Protein AF-A0A813IMC2-F1 (afdb_monomer)

pLDDT: mean 73.81, std 16.52, range [40.31, 98.25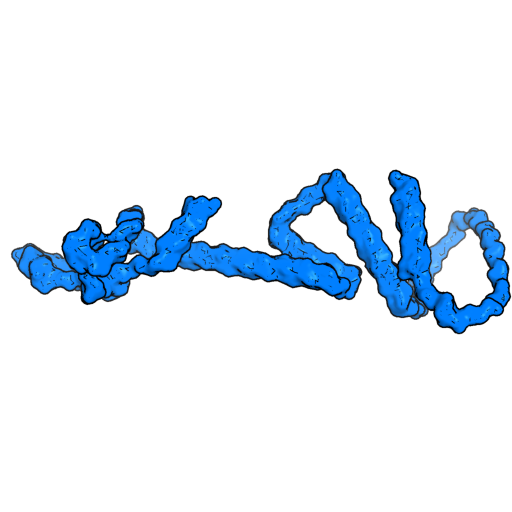]

Structure (mmCIF, N/CA/C/O backbone):
data_AF-A0A813IMC2-F1
#
_entry.id   AF-A0A813IMC2-F1
#
loop_
_atom_site.group_PDB
_atom_site.id
_atom_site.type_symbol
_atom_site.label_atom_id
_atom_site.label_alt_id
_atom_site.label_comp_id
_atom_site.label_asym_id
_atom_site.label_entity_id
_atom_site.label_seq_id
_atom_site.pdbx_PDB_ins_code
_atom_site.Cartn_x
_atom_site.Cartn_y
_atom_site.Cartn_z
_atom_site.occupancy
_atom_site.B_iso_or_equiv
_atom_site.auth_seq_id
_atom_site.auth_comp_id
_atom_site.auth_asym_id
_atom_site.auth_atom_id
_atom_site.pdbx_PDB_model_num
ATOM 1 N N . MET A 1 1 ? 25.312 22.854 -37.495 1.00 43.59 1 MET A N 1
ATOM 2 C CA . MET A 1 1 ? 24.398 21.985 -38.279 1.00 43.59 1 MET A CA 1
ATOM 3 C C . MET A 1 1 ? 25.118 21.265 -39.421 1.00 43.59 1 MET A C 1
ATOM 5 O O . MET A 1 1 ? 24.978 20.055 -39.513 1.00 43.59 1 MET A O 1
ATOM 9 N N . ALA A 1 2 ? 25.934 21.952 -40.231 1.00 52.22 2 ALA A N 1
ATOM 10 C CA . ALA A 1 2 ? 26.658 21.332 -41.351 1.00 52.22 2 ALA A CA 1
ATOM 11 C C . ALA A 1 2 ? 27.656 20.218 -40.945 1.00 52.22 2 ALA A C 1
ATOM 13 O O . ALA A 1 2 ? 27.734 19.197 -41.622 1.00 52.22 2 ALA A O 1
ATOM 14 N N . GLU A 1 3 ? 28.365 20.348 -39.817 1.00 60.44 3 GLU A N 1
ATOM 15 C CA . GLU A 1 3 ? 29.273 19.287 -39.332 1.00 60.44 3 GLU A CA 1
ATOM 16 C C . GLU A 1 3 ? 28.552 18.053 -38.770 1.00 60.44 3 GLU A C 1
ATOM 18 O O . GLU A 1 3 ? 29.022 16.926 -38.934 1.00 60.44 3 GLU A O 1
ATOM 23 N N . ALA A 1 4 ? 27.381 18.242 -38.156 1.00 54.69 4 ALA A N 1
ATOM 24 C CA . ALA A 1 4 ? 26.555 17.136 -37.673 1.00 54.69 4 ALA A CA 1
ATOM 25 C C . ALA A 1 4 ? 25.982 16.315 -38.842 1.00 54.69 4 ALA A C 1
ATOM 27 O O . ALA A 1 4 ? 25.900 15.095 -38.762 1.00 54.69 4 ALA A O 1
ATOM 28 N N . LEU A 1 5 ? 25.648 16.969 -39.960 1.00 60.22 5 LEU A N 1
ATOM 29 C CA . LEU A 1 5 ? 25.205 16.282 -41.175 1.00 60.22 5 LEU A CA 1
ATOM 30 C C . LEU A 1 5 ? 26.353 15.503 -41.841 1.00 60.22 5 LEU A C 1
ATOM 32 O O . LEU A 1 5 ? 26.157 14.347 -42.203 1.00 60.22 5 LEU A O 1
ATOM 36 N N . LYS A 1 6 ? 27.570 16.070 -41.905 1.00 71.50 6 LYS A N 1
ATOM 37 C CA . LYS A 1 6 ? 28.760 15.366 -42.432 1.00 71.50 6 LYS A CA 1
ATOM 38 C C . LYS A 1 6 ? 29.141 14.124 -41.620 1.00 71.50 6 LYS A C 1
ATOM 40 O O . LYS A 1 6 ? 29.537 13.112 -42.192 1.00 71.50 6 LYS A O 1
ATOM 45 N N . THR A 1 7 ? 29.026 14.186 -40.295 1.00 69.88 7 THR A N 1
ATOM 46 C CA . THR A 1 7 ? 29.309 13.031 -39.426 1.00 69.88 7 THR A CA 1
ATOM 47 C C . THR A 1 7 ? 28.227 11.955 -39.521 1.00 69.88 7 THR A C 1
ATOM 49 O O . THR A 1 7 ? 28.548 10.770 -39.425 1.00 69.88 7 THR A O 1
ATOM 52 N N . MET A 1 8 ? 26.970 12.331 -39.783 1.00 57.47 8 MET A N 1
ATOM 53 C CA . MET A 1 8 ? 25.899 11.364 -40.033 1.00 57.47 8 MET A CA 1
ATOM 54 C C . MET A 1 8 ? 26.069 10.628 -41.362 1.00 57.47 8 MET A C 1
ATOM 56 O O . MET A 1 8 ? 25.999 9.404 -41.345 1.00 57.47 8 MET A O 1
ATOM 60 N N . ASP A 1 9 ? 26.379 11.320 -42.463 1.00 67.88 9 ASP A N 1
ATOM 61 C CA . ASP A 1 9 ? 26.637 10.692 -43.775 1.00 67.88 9 ASP A CA 1
ATOM 62 C C . ASP A 1 9 ? 27.791 9.678 -43.713 1.00 67.88 9 ASP A C 1
ATOM 64 O O . ASP A 1 9 ? 27.722 8.563 -44.241 1.00 67.88 9 ASP A O 1
ATOM 68 N N . TRP A 1 10 ? 28.851 10.029 -42.982 1.00 72.12 10 TRP A N 1
ATOM 69 C CA . TRP A 1 10 ? 29.979 9.131 -42.746 1.00 72.12 10 TRP A CA 1
ATOM 70 C C . TRP A 1 10 ? 29.575 7.869 -41.960 1.00 72.12 10 TRP A C 1
ATOM 72 O O . TRP A 1 10 ? 30.011 6.761 -42.291 1.00 72.12 10 TRP A O 1
ATOM 82 N N . LEU A 1 11 ? 28.700 8.009 -40.957 1.00 60.47 11 LEU A N 1
ATOM 83 C CA . LEU A 1 11 ? 28.163 6.885 -40.186 1.00 60.47 11 LEU A CA 1
ATOM 84 C C . LEU A 1 11 ? 27.203 6.013 -41.007 1.00 60.47 11 LEU A C 1
ATOM 86 O O . LEU A 1 11 ? 27.262 4.792 -40.865 1.00 60.47 11 LEU A O 1
ATOM 90 N N . GLU A 1 12 ? 26.375 6.587 -41.891 1.00 62.56 12 GLU A N 1
ATOM 91 C CA . GLU A 1 12 ? 25.505 5.803 -42.788 1.00 62.56 12 GLU A CA 1
ATOM 92 C C . GLU A 1 12 ? 26.341 4.902 -43.702 1.00 62.56 12 GLU A C 1
ATOM 94 O O . GLU A 1 12 ? 26.046 3.716 -43.873 1.00 62.56 12 GLU A O 1
ATOM 99 N N . THR A 1 13 ? 27.446 5.452 -44.211 1.00 66.38 13 THR A N 1
ATOM 100 C CA . THR A 1 13 ? 28.356 4.751 -45.121 1.00 66.38 13 THR A CA 1
ATOM 101 C C . THR A 1 13 ? 29.093 3.612 -44.409 1.00 66.38 13 THR A C 1
ATOM 103 O O . THR A 1 13 ? 29.294 2.543 -44.982 1.00 66.38 13 THR A O 1
ATOM 106 N N . LYS A 1 14 ? 29.468 3.797 -43.136 1.00 64.88 14 LYS A N 1
ATOM 107 C CA . LYS A 1 14 ? 30.208 2.798 -42.342 1.00 64.88 14 LYS A CA 1
ATOM 108 C C . LYS A 1 14 ? 29.326 1.726 -41.695 1.00 64.88 14 LYS A C 1
ATOM 110 O O . LYS A 1 14 ? 29.789 0.599 -41.549 1.00 64.88 14 LYS A O 1
ATOM 115 N N . LEU A 1 15 ? 28.096 2.050 -41.290 1.00 58.88 15 LEU A N 1
ATOM 116 C CA . LEU A 1 15 ? 27.204 1.121 -40.576 1.00 58.88 15 LEU A CA 1
ATOM 117 C C . LEU A 1 15 ? 26.361 0.245 -41.510 1.00 58.88 15 LEU A C 1
ATOM 119 O O . LEU A 1 15 ? 25.991 -0.859 -41.107 1.00 58.88 15 LEU A O 1
ATOM 123 N N . CYS A 1 16 ? 26.071 0.709 -42.733 1.00 57.50 16 CYS A N 1
ATOM 124 C CA . CYS A 1 16 ? 25.312 -0.058 -43.725 1.00 57.50 16 CYS A CA 1
ATOM 125 C C . CYS A 1 16 ? 26.141 -0.671 -44.845 1.00 57.50 16 CYS A C 1
ATOM 127 O O . CYS A 1 16 ? 25.573 -1.416 -45.642 1.00 57.50 16 CYS A O 1
ATOM 129 N N . GLN A 1 17 ? 27.455 -0.442 -44.903 1.00 58.25 17 GLN A N 1
ATOM 130 C CA . GLN A 1 17 ? 28.289 -1.300 -45.731 1.00 58.25 17 GLN A CA 1
ATOM 131 C C . GLN A 1 17 ? 28.436 -2.652 -45.023 1.00 58.25 17 GLN A C 1
ATOM 133 O O . GLN A 1 17 ? 29.113 -2.722 -43.990 1.00 58.25 17 GLN A O 1
ATOM 138 N N . PRO A 1 18 ? 27.824 -3.742 -45.541 1.00 51.59 18 PRO A N 1
ATOM 139 C CA . PRO A 1 18 ? 28.222 -5.070 -45.113 1.00 51.59 18 PRO A CA 1
ATOM 140 C C . PRO A 1 18 ? 29.727 -5.143 -45.326 1.00 51.59 18 PRO A C 1
ATOM 142 O O . PRO A 1 18 ? 30.249 -4.549 -46.267 1.00 51.59 18 PRO A O 1
ATOM 145 N N . ASN A 1 19 ? 30.421 -5.808 -44.414 1.00 54.97 19 ASN A N 1
ATOM 146 C CA . ASN A 1 19 ? 31.869 -5.942 -44.395 1.00 54.97 19 ASN A CA 1
ATOM 147 C C . ASN A 1 19 ? 32.335 -6.722 -45.649 1.00 54.97 19 ASN A C 1
ATOM 149 O O . ASN A 1 19 ? 32.713 -7.887 -45.578 1.00 54.97 19 ASN A O 1
ATOM 153 N N . ALA A 1 20 ? 32.243 -6.100 -46.826 1.00 51.88 20 ALA A N 1
ATOM 154 C CA . ALA A 1 20 ? 32.439 -6.693 -48.142 1.00 51.88 20 ALA A CA 1
ATOM 155 C C . ALA A 1 20 ? 33.925 -6.947 -48.430 1.00 51.88 20 ALA A C 1
ATOM 157 O O . ALA A 1 20 ? 34.268 -7.567 -49.430 1.00 51.88 20 ALA A O 1
ATOM 158 N N . ASN A 1 21 ? 34.807 -6.529 -47.515 1.00 50.97 21 ASN A N 1
ATOM 159 C CA . ASN A 1 21 ? 36.252 -6.676 -47.629 1.00 50.97 21 ASN A CA 1
ATOM 160 C C . ASN A 1 21 ? 36.843 -7.865 -46.856 1.00 50.97 21 ASN A C 1
ATOM 162 O O . ASN A 1 21 ? 38.063 -7.974 -46.765 1.00 50.97 21 ASN A O 1
ATOM 166 N N . ARG A 1 22 ? 36.036 -8.828 -46.386 1.00 51.91 22 ARG A N 1
ATOM 167 C CA . ARG A 1 22 ? 36.553 -10.192 -46.161 1.00 51.91 22 ARG A CA 1
ATOM 168 C C . ARG A 1 22 ? 36.403 -11.026 -47.437 1.00 51.91 22 ARG A C 1
ATOM 170 O O . ARG A 1 22 ? 35.537 -11.884 -47.537 1.00 51.91 22 ARG A O 1
ATOM 177 N N . GLY A 1 23 ? 37.292 -10.774 -48.399 1.00 51.94 23 GLY A N 1
ATOM 178 C CA . GLY A 1 23 ? 37.769 -11.828 -49.298 1.00 51.94 23 GLY A CA 1
ATOM 179 C C . GLY A 1 23 ? 37.113 -11.987 -50.670 1.00 51.94 23 GLY A C 1
ATOM 180 O O . GLY A 1 23 ? 36.920 -13.127 -51.089 1.00 51.94 23 GLY A O 1
ATOM 181 N N . ARG A 1 24 ? 36.844 -10.915 -51.432 1.00 49.91 24 ARG A N 1
ATOM 182 C CA . ARG A 1 24 ? 36.667 -11.064 -52.892 1.00 49.91 24 ARG A CA 1
ATOM 183 C C . ARG A 1 24 ? 37.479 -10.067 -53.716 1.00 49.91 24 ARG A C 1
ATOM 185 O O . ARG A 1 24 ? 37.371 -8.858 -53.573 1.00 49.91 24 ARG A O 1
ATOM 192 N N . SER A 1 25 ? 38.295 -10.681 -54.570 1.00 49.38 25 SER A N 1
ATOM 193 C CA . SER A 1 25 ? 39.175 -10.148 -55.610 1.00 49.38 25 SER A CA 1
ATOM 194 C C . SER A 1 25 ? 38.478 -9.135 -56.538 1.00 49.38 25 SER A C 1
ATOM 196 O O . SER A 1 25 ? 37.277 -9.278 -56.788 1.00 49.38 25 SER A O 1
ATOM 198 N N . PRO A 1 26 ? 39.197 -8.136 -57.085 1.00 53.56 26 PRO A N 1
ATOM 199 C CA . PRO A 1 26 ? 38.594 -7.073 -57.874 1.00 53.56 26 PRO A CA 1
ATOM 200 C C . PRO A 1 26 ? 38.203 -7.586 -59.264 1.00 53.56 26 PRO A C 1
ATOM 202 O O . PRO A 1 26 ? 39.049 -8.037 -60.037 1.00 53.56 26 PRO A O 1
ATOM 205 N N . ARG A 1 27 ? 36.917 -7.467 -59.619 1.00 47.09 27 ARG A N 1
ATOM 206 C CA . ARG A 1 27 ? 36.467 -7.542 -61.015 1.00 47.09 27 ARG A CA 1
ATOM 207 C C . ARG A 1 27 ? 35.901 -6.192 -61.452 1.00 47.09 27 ARG A C 1
ATOM 209 O O . ARG A 1 27 ? 35.044 -5.610 -60.799 1.00 47.09 27 ARG A O 1
ATOM 216 N N . ARG A 1 28 ? 36.491 -5.726 -62.549 1.00 49.91 28 ARG A N 1
ATOM 217 C CA . ARG A 1 28 ? 36.355 -4.459 -63.271 1.00 49.91 28 ARG A CA 1
ATOM 218 C C . ARG A 1 28 ? 34.920 -4.002 -63.591 1.00 49.91 28 ARG A C 1
ATOM 220 O O . ARG A 1 28 ? 34.106 -4.806 -64.025 1.00 49.91 28 ARG A O 1
ATOM 227 N N . THR A 1 29 ? 34.759 -2.676 -63.464 1.00 50.94 29 THR A N 1
ATOM 228 C CA . THR A 1 29 ? 34.037 -1.688 -64.305 1.00 50.94 29 THR A CA 1
ATOM 229 C C . THR A 1 29 ? 32.629 -1.995 -64.802 1.00 50.94 29 THR A C 1
ATOM 231 O O . THR A 1 29 ? 32.457 -2.937 -65.556 1.00 50.94 29 THR A O 1
ATOM 234 N N . PHE A 1 30 ? 31.710 -1.048 -64.590 1.00 40.31 30 PHE A N 1
ATOM 235 C CA . PHE A 1 30 ? 31.008 -0.360 -65.684 1.00 40.31 30 PHE A CA 1
ATOM 236 C C . PHE A 1 30 ? 30.546 1.020 -65.193 1.00 40.31 30 PHE A C 1
ATOM 238 O O . PHE A 1 30 ? 29.895 1.128 -64.156 1.00 40.31 30 PHE A O 1
ATOM 245 N N . GLY A 1 31 ? 30.955 2.072 -65.906 1.00 48.25 31 GLY A N 1
ATOM 246 C CA . GLY A 1 31 ? 30.426 3.418 -65.720 1.00 48.25 31 GLY A CA 1
ATOM 247 C C . GLY A 1 31 ? 29.035 3.507 -66.337 1.00 48.25 31 GLY A C 1
ATOM 248 O O . GLY A 1 31 ? 28.817 2.996 -67.433 1.00 48.25 31 GLY A O 1
ATOM 249 N N . VAL A 1 32 ? 28.109 4.141 -65.623 1.00 43.66 32 VAL A N 1
ATOM 250 C CA . VAL A 1 32 ? 26.820 4.566 -66.167 1.00 43.66 32 VAL A CA 1
ATOM 251 C C . VAL A 1 32 ? 26.718 6.061 -65.915 1.00 43.66 32 VAL A C 1
ATOM 253 O O . VAL A 1 32 ? 26.574 6.515 -64.781 1.00 43.66 32 VAL A O 1
ATOM 256 N N . GLU A 1 33 ? 26.882 6.807 -66.997 1.00 44.66 33 GLU A N 1
ATOM 257 C CA . GLU A 1 33 ? 26.611 8.231 -67.099 1.00 44.66 33 GLU A CA 1
ATOM 258 C C . GLU A 1 33 ? 25.088 8.415 -67.121 1.00 44.66 33 GLU A C 1
ATOM 260 O O . GLU A 1 33 ? 24.402 7.875 -67.988 1.00 44.66 33 GLU A O 1
ATOM 265 N N . VAL A 1 34 ? 24.544 9.110 -66.121 1.00 46.53 34 VAL A N 1
ATOM 266 C CA . VAL A 1 34 ? 23.109 9.408 -66.037 1.00 46.53 34 VAL A CA 1
ATOM 267 C C . VAL A 1 34 ? 22.877 10.775 -66.672 1.00 46.53 34 VAL A C 1
ATOM 269 O O . VAL A 1 34 ? 23.057 11.808 -66.029 1.00 46.53 34 VAL A O 1
ATOM 272 N N . GLN A 1 35 ? 22.482 10.768 -67.945 1.00 44.34 35 GLN A N 1
ATOM 273 C CA . GLN A 1 35 ? 21.811 11.898 -68.585 1.00 44.34 35 GLN A CA 1
ATOM 274 C C . GLN A 1 35 ? 20.418 12.058 -67.963 1.00 44.34 35 GLN A C 1
ATOM 276 O O . GLN A 1 35 ? 19.613 11.127 -67.964 1.00 44.34 35 GLN A O 1
ATOM 281 N N . GLY A 1 36 ? 20.154 13.232 -67.388 1.00 48.56 36 GLY A N 1
ATOM 282 C CA . GLY A 1 36 ? 18.831 13.593 -66.886 1.00 48.56 36 GLY A CA 1
ATOM 283 C C . GLY A 1 36 ? 17.861 13.881 -68.037 1.00 48.56 36 GLY A C 1
ATOM 284 O O . GLY A 1 36 ? 18.285 14.470 -69.031 1.00 48.56 36 GLY A O 1
ATOM 285 N N . PRO A 1 37 ? 16.573 13.515 -67.923 1.00 52.16 37 PRO A N 1
ATOM 286 C CA . PRO A 1 37 ? 15.565 13.992 -68.847 1.00 52.16 37 PRO A CA 1
ATOM 287 C C . PRO A 1 37 ? 14.936 15.286 -68.324 1.00 52.16 37 PRO A C 1
ATOM 289 O O . PRO A 1 37 ? 14.436 15.374 -67.200 1.00 52.16 37 PRO A O 1
ATOM 292 N N . GLU A 1 38 ? 14.991 16.286 -69.191 1.00 50.75 38 GLU A N 1
ATOM 293 C CA . GLU A 1 38 ? 14.145 17.471 -69.206 1.00 50.75 38 GLU A CA 1
ATOM 294 C C . GLU A 1 38 ? 12.673 17.031 -69.313 1.00 50.75 38 GLU A C 1
ATOM 296 O O . GLU A 1 38 ? 12.342 16.108 -70.059 1.00 50.75 38 GLU A O 1
ATOM 301 N N . GLY A 1 39 ? 11.810 17.617 -68.482 1.00 44.28 39 GLY A N 1
ATOM 302 C CA . GLY A 1 39 ? 10.437 17.161 -68.283 1.00 44.28 39 GLY A CA 1
ATOM 303 C C . GLY A 1 39 ? 9.472 17.557 -69.399 1.00 44.28 39 GLY A C 1
ATOM 304 O O . GLY A 1 39 ? 9.543 18.664 -69.924 1.00 44.28 39 GLY A O 1
ATOM 305 N N . ASP A 1 40 ? 8.502 16.679 -69.659 1.00 50.72 40 ASP A N 1
ATOM 306 C CA . ASP A 1 40 ? 7.280 16.989 -70.403 1.00 50.72 40 ASP A CA 1
ATOM 307 C C . ASP A 1 40 ? 6.060 16.818 -69.467 1.00 50.72 40 ASP A C 1
ATOM 309 O O . ASP A 1 40 ? 5.877 15.744 -68.876 1.00 50.72 40 ASP A O 1
ATOM 313 N N . PRO A 1 41 ? 5.250 17.868 -69.230 1.00 64.12 41 PRO A N 1
ATOM 314 C CA . PRO A 1 41 ? 4.138 17.828 -68.299 1.00 64.12 41 PRO A CA 1
ATOM 315 C C . PRO A 1 41 ? 2.852 17.464 -69.038 1.00 64.12 41 PRO A C 1
ATOM 317 O O . PRO A 1 41 ? 2.127 18.357 -69.467 1.00 64.12 41 PRO A O 1
ATOM 320 N N . ARG A 1 42 ? 2.557 16.168 -69.148 1.00 59.97 42 ARG A N 1
ATOM 321 C CA . ARG A 1 42 ? 1.212 15.574 -69.303 1.00 59.97 42 ARG A CA 1
ATOM 322 C C . ARG A 1 42 ? 1.401 14.104 -69.644 1.00 59.97 42 ARG A C 1
ATOM 324 O O . ARG A 1 42 ? 1.455 13.762 -70.813 1.00 59.97 42 ARG A O 1
ATOM 331 N N . ASP A 1 43 ? 1.425 13.234 -68.640 1.00 44.44 43 ASP A N 1
ATOM 332 C CA . ASP A 1 43 ? 0.846 11.918 -68.878 1.00 44.44 43 ASP A CA 1
ATOM 333 C C . ASP A 1 43 ? 0.379 11.209 -67.605 1.00 44.44 43 ASP A C 1
ATOM 335 O O . ASP A 1 43 ? 1.104 11.043 -66.625 1.00 44.44 43 ASP A O 1
ATOM 339 N N . SER A 1 44 ? -0.918 10.913 -67.642 1.00 56.50 44 SER A N 1
ATOM 340 C CA . SER A 1 44 ? -1.593 9.714 -67.154 1.00 56.50 44 SER A CA 1
ATOM 341 C C . SER A 1 44 ? -0.852 8.825 -66.135 1.00 56.50 44 SER A C 1
ATOM 343 O O . SER A 1 44 ? 0.176 8.208 -66.398 1.00 56.50 44 SER A O 1
ATOM 345 N N . SER A 1 45 ? -1.459 8.705 -64.948 1.00 56.38 45 SER A N 1
ATOM 346 C CA . SER A 1 45 ? -1.026 7.830 -63.856 1.00 56.38 45 SER A CA 1
ATOM 347 C C . SER A 1 45 ? -0.780 6.387 -64.323 1.00 56.38 45 SER A C 1
ATOM 349 O O . SER A 1 45 ? -1.737 5.705 -64.700 1.00 56.38 45 SER A O 1
ATOM 351 N N . PRO A 1 46 ? 0.454 5.865 -64.213 1.00 48.97 46 PRO A N 1
ATOM 352 C CA . PRO A 1 46 ? 0.689 4.444 -64.352 1.00 48.97 46 PRO A CA 1
ATOM 353 C C . PRO A 1 46 ? 0.226 3.744 -63.074 1.00 48.97 46 PRO A C 1
ATOM 355 O O . PRO A 1 46 ? 0.572 4.145 -61.958 1.00 48.97 46 PRO A O 1
ATOM 358 N N . GLY A 1 47 ? -0.565 2.685 -63.243 1.00 48.44 47 GLY A N 1
ATOM 359 C CA . GLY A 1 47 ? -0.928 1.774 -62.167 1.00 48.44 47 GLY A CA 1
ATOM 360 C C . GLY A 1 47 ? 0.323 1.296 -61.436 1.00 48.44 47 GLY A C 1
ATOM 361 O O . GLY A 1 47 ? 1.226 0.712 -62.034 1.00 48.44 47 GLY A O 1
ATOM 362 N N . TYR A 1 48 ? 0.375 1.562 -60.133 1.00 49.81 48 TYR A N 1
ATOM 363 C CA . TYR A 1 48 ? 1.437 1.095 -59.254 1.00 49.81 48 TYR A CA 1
ATOM 364 C C . TYR A 1 48 ? 1.259 -0.412 -59.039 1.00 49.81 48 TYR A C 1
ATOM 366 O O . TYR A 1 48 ? 0.655 -0.852 -58.062 1.00 49.81 48 TYR A O 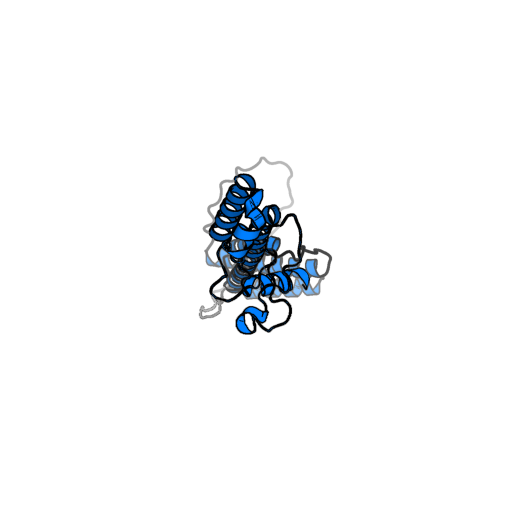1
ATOM 374 N N . SER A 1 49 ? 1.743 -1.226 -59.977 1.00 50.38 49 SER A N 1
ATOM 375 C CA . SER A 1 49 ? 1.995 -2.633 -59.688 1.00 50.38 49 SER A CA 1
ATOM 376 C C . SER A 1 49 ? 3.102 -2.674 -58.634 1.00 50.38 49 SER A C 1
ATOM 378 O O . SER A 1 49 ? 4.184 -2.142 -58.897 1.00 50.38 49 SER A O 1
ATOM 380 N N . PRO A 1 50 ? 2.867 -3.253 -57.441 1.00 53.09 50 PRO A N 1
ATOM 381 C CA . PRO A 1 50 ? 3.907 -3.386 -56.438 1.00 53.09 50 PRO A CA 1
ATOM 382 C C . PRO A 1 50 ? 4.973 -4.305 -57.027 1.00 53.09 50 PRO A C 1
ATOM 384 O O . PRO A 1 50 ? 4.821 -5.525 -57.054 1.00 53.09 50 PRO A O 1
ATOM 387 N N . VAL A 1 51 ? 6.042 -3.710 -57.557 1.00 52.91 51 VAL A N 1
ATOM 388 C CA . VAL A 1 51 ? 7.249 -4.439 -57.920 1.00 52.91 51 VAL A CA 1
ATOM 389 C C . VAL A 1 51 ? 7.694 -5.103 -56.628 1.00 52.91 51 VAL A C 1
ATOM 391 O O . VAL A 1 51 ? 8.083 -4.424 -55.677 1.00 52.91 51 VAL A O 1
ATOM 394 N N . GLY A 1 52 ? 7.546 -6.427 -56.569 1.00 45.88 52 GLY A N 1
ATOM 395 C CA . GLY A 1 52 ? 8.016 -7.262 -55.476 1.00 45.88 52 GLY A CA 1
ATOM 396 C C . GLY A 1 52 ? 9.535 -7.221 -55.440 1.00 45.88 52 GLY A C 1
ATOM 397 O O . GLY A 1 52 ? 10.198 -8.165 -55.852 1.00 45.88 52 GLY A O 1
ATOM 398 N N . VAL A 1 53 ? 10.094 -6.100 -54.988 1.00 58.88 53 VAL A N 1
ATOM 399 C CA . VAL A 1 53 ? 11.505 -5.986 -54.657 1.00 58.88 53 VAL A CA 1
ATOM 400 C C . VAL A 1 53 ? 11.681 -6.868 -53.432 1.00 58.88 53 VAL A C 1
ATOM 402 O O . VAL A 1 53 ? 11.342 -6.472 -52.317 1.00 58.88 53 VAL A O 1
ATOM 405 N N . SER A 1 54 ? 12.144 -8.099 -53.657 1.00 55.28 54 SER A N 1
ATOM 406 C CA . SER A 1 54 ? 12.577 -9.017 -52.610 1.00 55.28 54 SER A CA 1
ATOM 407 C C . SER A 1 54 ? 13.723 -8.345 -51.862 1.00 55.28 54 SER A C 1
ATOM 409 O O . SER A 1 54 ? 14.883 -8.388 -52.273 1.00 55.28 54 SER A O 1
ATOM 411 N N . MET A 1 55 ? 13.362 -7.604 -50.823 1.00 58.53 55 MET A N 1
ATOM 412 C CA . MET A 1 55 ? 14.283 -6.777 -50.074 1.00 58.53 55 MET A CA 1
ATOM 413 C C . MET A 1 55 ? 15.125 -7.699 -49.206 1.00 58.53 55 MET A C 1
ATOM 415 O O . MET A 1 55 ? 14.613 -8.361 -48.305 1.00 58.53 55 MET A O 1
ATOM 419 N N . ASP A 1 56 ? 16.413 -7.767 -49.526 1.00 71.50 56 ASP A N 1
ATOM 420 C CA . ASP A 1 56 ? 17.362 -8.642 -48.853 1.00 71.50 56 ASP A CA 1
ATOM 421 C C . ASP A 1 56 ? 17.321 -8.344 -47.336 1.00 71.50 56 ASP A C 1
ATOM 423 O O . ASP A 1 56 ? 17.480 -7.175 -46.951 1.00 71.50 56 ASP A O 1
ATOM 427 N N . PRO A 1 57 ? 17.052 -9.330 -46.454 1.00 74.31 57 PRO A N 1
ATOM 428 C CA . PRO A 1 57 ? 16.754 -9.099 -45.032 1.00 74.31 57 PRO A CA 1
ATOM 429 C C . PRO A 1 57 ? 17.855 -8.328 -44.286 1.00 74.31 57 PRO A C 1
ATOM 431 O O . PRO A 1 57 ? 17.586 -7.636 -43.300 1.00 74.31 57 PRO A O 1
ATOM 434 N N . SER A 1 58 ? 19.087 -8.383 -44.792 1.00 74.31 58 SER A N 1
ATOM 435 C CA . SER A 1 58 ? 20.241 -7.607 -44.330 1.00 74.31 58 SER A CA 1
ATOM 436 C C . SER A 1 58 ? 20.037 -6.086 -44.477 1.00 74.31 58 SER A C 1
ATOM 438 O O . SER A 1 58 ? 20.330 -5.311 -43.561 1.00 74.31 58 SER A O 1
ATOM 440 N N . THR A 1 59 ? 19.465 -5.644 -45.598 1.00 77.31 59 THR A N 1
ATOM 441 C CA . THR A 1 59 ? 19.226 -4.227 -45.912 1.00 77.31 59 THR A CA 1
ATOM 442 C C . THR A 1 59 ? 18.065 -3.646 -45.107 1.00 77.31 59 THR A C 1
ATOM 444 O O . THR A 1 59 ? 18.128 -2.493 -44.670 1.00 77.31 59 THR A O 1
ATOM 447 N N . ALA A 1 60 ? 17.040 -4.461 -44.834 1.00 72.62 60 ALA A N 1
ATOM 448 C CA . ALA A 1 60 ? 15.906 -4.088 -43.994 1.00 72.62 60 ALA A CA 1
ATOM 449 C C . ALA A 1 60 ? 16.346 -3.805 -42.547 1.00 72.62 60 ALA A C 1
ATOM 451 O O . ALA A 1 60 ? 15.985 -2.771 -41.978 1.00 72.62 60 ALA A O 1
ATOM 452 N N . GLN A 1 61 ? 17.204 -4.660 -41.977 1.00 74.25 61 GLN A N 1
ATOM 453 C CA . GLN A 1 61 ? 17.763 -4.441 -40.639 1.00 74.25 61 GLN A CA 1
ATOM 454 C C . GLN A 1 61 ? 18.629 -3.179 -40.568 1.00 74.25 61 GLN A C 1
ATOM 456 O O . GLN A 1 61 ? 18.577 -2.456 -39.569 1.00 74.25 61 GLN A O 1
ATOM 461 N N . CYS A 1 62 ? 19.398 -2.873 -41.618 1.00 76.06 62 CYS A N 1
ATOM 462 C CA . CYS A 1 62 ? 20.233 -1.676 -41.599 1.00 76.06 62 CYS A CA 1
ATOM 463 C C . CYS A 1 62 ? 19.415 -0.384 -41.644 1.00 76.06 62 CYS A C 1
ATOM 465 O O . CYS A 1 62 ? 19.660 0.528 -40.854 1.00 76.06 62 CYS A O 1
ATOM 467 N N . ARG A 1 63 ? 18.382 -0.328 -42.494 1.00 76.44 63 ARG A N 1
ATOM 468 C CA . ARG A 1 63 ? 17.467 0.823 -42.545 1.00 76.44 63 ARG A CA 1
ATOM 469 C C . ARG A 1 63 ? 16.722 1.021 -41.225 1.00 76.44 63 ARG A C 1
ATOM 471 O O . ARG A 1 63 ? 16.580 2.160 -40.785 1.00 76.44 63 ARG A O 1
ATOM 478 N N . ALA A 1 64 ? 16.322 -0.063 -40.556 1.00 73.38 64 ALA A N 1
ATOM 479 C CA . ALA A 1 64 ? 15.703 0.007 -39.233 1.00 73.38 64 ALA A CA 1
ATOM 480 C C . ALA A 1 64 ? 16.658 0.591 -38.175 1.00 73.38 64 ALA A C 1
ATOM 482 O O . ALA A 1 64 ? 16.283 1.501 -37.434 1.00 73.38 64 ALA A O 1
ATOM 483 N N . ARG A 1 65 ? 17.920 0.138 -38.143 1.00 74.50 65 ARG A N 1
ATOM 484 C CA . ARG A 1 65 ? 18.948 0.680 -37.235 1.00 74.50 65 ARG A CA 1
ATOM 485 C C . ARG A 1 65 ? 19.245 2.145 -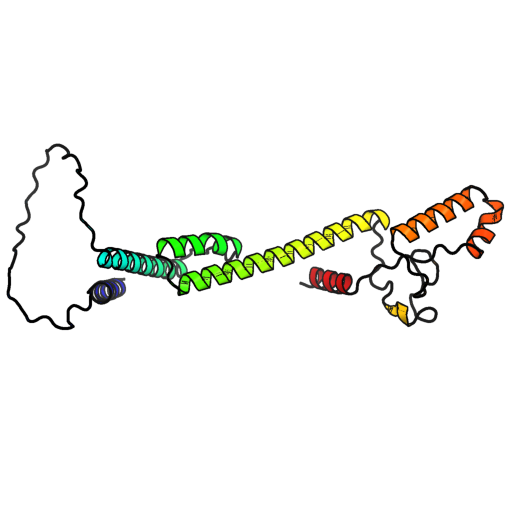37.521 1.00 74.50 65 ARG A C 1
ATOM 487 O O . ARG A 1 65 ? 19.314 2.949 -36.594 1.00 74.50 65 ARG A O 1
ATOM 494 N N . LEU A 1 66 ? 19.372 2.510 -38.792 1.00 78.31 66 LEU A N 1
ATOM 495 C CA . LEU A 1 66 ? 19.604 3.886 -39.207 1.00 78.31 6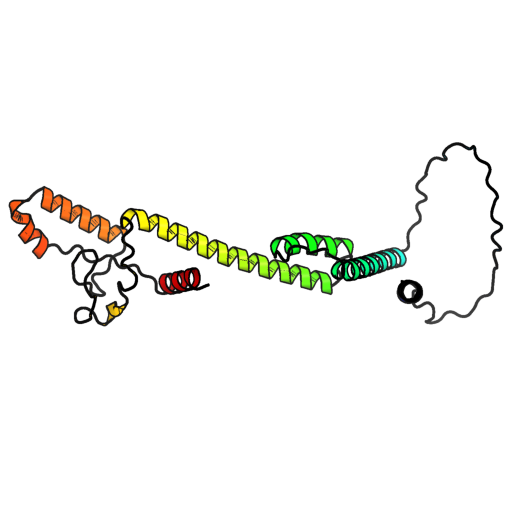6 LEU A CA 1
ATOM 496 C C . LEU A 1 66 ? 18.443 4.799 -38.787 1.00 78.31 66 LEU A C 1
ATOM 498 O O . LEU A 1 66 ? 18.672 5.856 -38.201 1.00 78.31 66 LEU A O 1
ATOM 502 N N . GLY A 1 67 ? 17.203 4.351 -39.002 1.00 79.81 67 GLY A N 1
ATOM 503 C CA . GLY A 1 67 ? 15.995 5.039 -38.550 1.00 79.81 67 GLY A CA 1
ATOM 504 C C . GLY A 1 67 ? 15.964 5.229 -37.034 1.00 79.81 67 GLY A C 1
ATOM 505 O O . GLY A 1 67 ? 15.736 6.343 -36.565 1.00 79.81 67 GLY A O 1
ATOM 506 N N . ALA A 1 68 ? 16.289 4.188 -36.261 1.00 75.12 68 ALA A N 1
ATOM 507 C CA . ALA A 1 68 ? 16.378 4.274 -34.804 1.00 75.12 68 ALA A CA 1
ATOM 508 C C . ALA A 1 68 ? 17.469 5.256 -34.343 1.00 75.12 68 ALA A C 1
ATOM 510 O O . ALA A 1 68 ? 17.256 6.031 -33.413 1.00 75.12 68 ALA A O 1
ATOM 511 N N . THR A 1 69 ? 18.620 5.277 -35.020 1.00 74.31 69 THR A N 1
ATOM 512 C CA . THR A 1 69 ? 19.732 6.177 -34.677 1.00 74.31 69 THR A CA 1
ATOM 513 C C . THR A 1 69 ? 19.387 7.632 -35.002 1.00 74.31 69 THR A C 1
ATOM 515 O O . THR A 1 69 ? 19.606 8.513 -34.172 1.00 74.31 69 THR A O 1
ATOM 518 N N . LYS A 1 70 ? 18.769 7.887 -36.167 1.00 79.75 70 LYS A N 1
ATOM 519 C CA . LYS A 1 70 ? 18.219 9.201 -36.540 1.00 79.75 70 LYS A CA 1
ATOM 520 C C . LYS A 1 70 ? 17.178 9.670 -35.533 1.00 79.75 70 LYS A C 1
ATOM 522 O O . LYS A 1 70 ? 17.247 10.803 -35.065 1.00 79.75 70 LYS A O 1
ATOM 527 N N . LEU A 1 71 ? 16.260 8.787 -35.150 1.00 75.75 71 LEU A N 1
ATOM 528 C CA . LEU A 1 71 ? 15.238 9.081 -34.157 1.00 75.75 71 LEU A CA 1
ATOM 529 C C . LEU A 1 71 ? 15.861 9.423 -32.796 1.00 75.75 71 LEU A C 1
ATOM 531 O O . LEU A 1 71 ? 15.484 10.430 -32.205 1.00 75.75 71 LEU A O 1
ATOM 535 N N . MET A 1 72 ? 16.849 8.656 -32.321 1.00 75.12 72 MET A N 1
ATOM 536 C CA . MET A 1 72 ? 17.562 8.961 -31.074 1.00 75.12 72 MET A CA 1
ATOM 537 C C . MET A 1 72 ? 18.344 10.275 -31.149 1.00 75.12 72 MET A C 1
ATOM 539 O O . MET A 1 72 ? 18.346 11.030 -30.182 1.00 75.12 72 MET A O 1
ATOM 543 N N . GLY A 1 73 ? 18.968 10.583 -32.288 1.00 77.44 73 GLY A N 1
ATOM 544 C CA . GLY A 1 73 ? 19.636 11.867 -32.516 1.00 77.44 73 GLY A CA 1
ATOM 545 C C . GLY A 1 73 ? 18.659 13.043 -32.460 1.00 77.44 73 GLY A C 1
ATOM 546 O O . GLY A 1 73 ? 18.921 14.031 -31.775 1.00 77.44 73 GLY A O 1
ATOM 547 N N . ILE A 1 74 ? 17.495 12.907 -33.103 1.00 76.00 74 ILE A N 1
ATOM 548 C CA . ILE A 1 74 ? 16.419 13.907 -33.063 1.00 76.00 74 ILE A CA 1
ATOM 549 C C . ILE A 1 74 ? 15.847 14.032 -31.649 1.00 76.00 74 ILE A C 1
ATOM 551 O O . ILE A 1 74 ? 15.602 15.149 -31.203 1.00 76.00 74 ILE A O 1
ATOM 555 N N . MET A 1 75 ? 15.656 12.924 -30.928 1.00 68.44 75 MET A N 1
ATOM 556 C CA . MET A 1 75 ? 15.194 12.947 -29.538 1.00 68.44 75 MET A CA 1
ATOM 557 C C . MET A 1 75 ? 16.203 13.643 -28.622 1.00 68.44 75 MET A C 1
ATOM 559 O O . MET A 1 75 ? 15.793 14.528 -27.884 1.00 68.44 75 MET A O 1
ATOM 563 N N . ARG A 1 76 ? 17.506 13.348 -28.737 1.00 71.31 76 ARG A N 1
ATOM 564 C CA . ARG A 1 76 ? 18.578 14.044 -27.996 1.00 71.31 76 ARG A CA 1
ATOM 565 C C . ARG A 1 76 ? 18.611 15.541 -28.292 1.00 71.31 76 ARG A C 1
ATOM 567 O O . ARG A 1 76 ? 18.781 16.359 -27.393 1.00 71.31 76 ARG A O 1
ATOM 574 N N . TRP A 1 77 ? 18.448 15.910 -29.561 1.00 69.38 77 TRP A N 1
ATOM 575 C CA . TRP A 1 77 ? 18.435 17.311 -29.971 1.00 69.38 77 TRP A CA 1
ATOM 576 C C . TRP A 1 77 ? 17.169 18.039 -29.486 1.00 69.38 77 TRP A C 1
ATOM 578 O O . TRP A 1 77 ? 17.250 19.170 -29.010 1.00 69.38 77 TRP A O 1
ATOM 588 N N . LYS A 1 78 ? 16.006 17.375 -29.517 1.00 59.72 78 LYS A N 1
ATOM 589 C CA . LYS A 1 78 ? 14.748 17.893 -28.951 1.00 59.72 78 LYS A CA 1
ATOM 590 C C . LYS A 1 78 ? 14.743 17.919 -27.418 1.00 59.72 78 LYS A C 1
ATOM 592 O O . LYS A 1 78 ? 14.099 18.797 -26.846 1.00 59.72 78 LYS A O 1
ATOM 597 N N . GLU A 1 79 ? 15.489 17.038 -26.752 1.00 59.81 79 GLU A N 1
ATOM 598 C CA . GLU A 1 79 ? 15.757 17.092 -25.306 1.00 59.81 79 GLU A CA 1
ATOM 599 C C . GLU A 1 79 ? 16.484 18.386 -24.929 1.00 59.81 79 GLU A C 1
ATOM 601 O O . GLU A 1 79 ? 16.139 19.014 -23.929 1.00 59.81 79 GLU A O 1
ATOM 606 N N . ALA A 1 80 ? 17.403 18.856 -25.778 1.00 61.62 80 ALA A N 1
ATOM 607 C CA . ALA A 1 80 ? 18.038 20.159 -25.605 1.00 61.62 80 ALA A CA 1
ATOM 608 C C . ALA A 1 80 ? 17.083 21.347 -25.865 1.00 61.62 80 ALA A C 1
ATOM 610 O O . ALA A 1 80 ? 17.378 22.459 -25.435 1.00 61.62 80 ALA A O 1
ATOM 611 N N . HIS A 1 81 ? 15.949 21.142 -26.555 1.00 51.22 81 HIS A N 1
ATOM 612 C CA . HIS A 1 81 ? 15.084 22.212 -27.082 1.00 51.22 81 HIS A CA 1
ATOM 613 C C . HIS A 1 81 ? 13.580 22.085 -26.743 1.00 51.22 81 HIS A C 1
ATOM 615 O O . HIS A 1 81 ? 12.741 22.545 -27.507 1.00 51.22 81 HIS A O 1
ATOM 621 N N . ARG A 1 82 ? 13.213 21.615 -25.540 1.00 50.31 82 ARG A N 1
ATOM 622 C CA . ARG A 1 82 ? 11.846 21.742 -24.958 1.00 50.31 82 ARG A CA 1
ATOM 623 C C . ARG A 1 82 ? 10.794 20.683 -25.329 1.00 50.31 82 ARG A C 1
ATOM 625 O O . ARG A 1 82 ? 9.618 21.019 -25.456 1.00 50.31 82 ARG A O 1
ATOM 632 N N . ILE A 1 83 ? 11.126 19.395 -25.352 1.00 48.12 83 ILE A N 1
ATOM 633 C CA . ILE A 1 83 ? 10.098 18.392 -25.015 1.00 48.12 83 ILE A CA 1
ATOM 634 C C . ILE A 1 83 ? 10.349 17.930 -23.586 1.00 48.12 83 ILE A C 1
ATOM 636 O O . ILE A 1 83 ? 11.063 16.964 -23.339 1.00 48.12 83 ILE A O 1
ATOM 640 N N . LYS A 1 84 ? 9.749 18.646 -22.625 1.00 53.16 84 LYS A N 1
ATOM 641 C CA . LYS A 1 84 ? 9.513 18.097 -21.288 1.00 53.16 84 LYS A CA 1
ATOM 642 C C . LYS A 1 84 ? 8.489 16.978 -21.463 1.00 53.16 84 LYS A C 1
ATOM 644 O O . LYS A 1 84 ? 7.298 17.193 -21.268 1.00 53.16 84 LYS A O 1
ATOM 649 N N . VAL A 1 85 ? 8.936 15.793 -21.877 1.00 55.25 85 VAL A N 1
ATOM 650 C CA . VAL A 1 85 ? 8.158 14.586 -21.606 1.00 55.25 85 VAL A CA 1
ATOM 651 C C . VAL A 1 85 ? 7.980 14.612 -20.100 1.00 55.25 85 VAL A C 1
ATOM 653 O O . VAL A 1 85 ? 8.974 14.652 -19.366 1.00 55.25 85 VAL A O 1
ATOM 656 N N . ASN A 1 86 ? 6.731 14.729 -19.644 1.00 54.72 86 ASN A N 1
ATOM 657 C CA . ASN A 1 86 ? 6.446 14.663 -18.223 1.00 54.72 86 ASN A CA 1
ATOM 658 C C . ASN A 1 86 ? 7.172 13.427 -17.710 1.00 54.72 86 ASN A C 1
ATOM 660 O O . ASN A 1 86 ? 6.971 12.329 -18.231 1.00 54.72 86 ASN A O 1
ATOM 664 N N . LYS A 1 87 ? 8.054 13.616 -16.726 1.00 68.31 87 LYS A N 1
ATOM 665 C CA . LYS A 1 87 ? 8.856 12.548 -16.111 1.00 68.31 87 LYS A CA 1
ATOM 666 C C . LYS A 1 87 ? 7.970 11.600 -15.284 1.00 68.31 87 LYS A C 1
ATOM 668 O O . LYS A 1 87 ? 8.391 11.072 -14.264 1.00 68.31 87 LYS A O 1
ATOM 673 N N . SER A 1 88 ? 6.715 11.427 -15.694 1.00 82.00 88 SER A N 1
ATOM 674 C CA . SER A 1 88 ? 5.765 10.489 -15.142 1.00 82.00 88 SER A CA 1
ATOM 675 C C . SER A 1 88 ? 6.181 9.085 -15.551 1.00 82.00 88 SER A C 1
ATOM 677 O O . SER A 1 88 ? 6.290 8.774 -16.741 1.00 82.00 88 SER A O 1
ATOM 679 N N . LEU A 1 89 ? 6.366 8.237 -14.547 1.00 84.50 89 LEU A N 1
ATOM 680 C CA . LEU A 1 89 ? 6.688 6.825 -14.700 1.00 84.50 89 LEU A CA 1
ATOM 681 C C . LEU A 1 89 ? 5.688 6.094 -15.616 1.00 84.50 89 LEU A C 1
ATOM 683 O O . LEU A 1 89 ? 6.089 5.284 -16.449 1.00 84.50 89 LEU A O 1
ATOM 687 N N . TYR A 1 90 ? 4.403 6.447 -15.519 1.00 88.50 90 TYR A N 1
ATOM 688 C CA . TYR A 1 90 ? 3.325 5.874 -16.327 1.00 88.50 90 TYR A CA 1
ATOM 689 C C . TYR A 1 90 ? 3.514 6.125 -17.828 1.00 88.50 90 TYR A C 1
ATOM 691 O O . TYR A 1 90 ? 3.422 5.196 -18.624 1.00 88.50 90 TYR A O 1
ATOM 699 N N . GLY A 1 91 ? 3.863 7.353 -18.229 1.00 88.38 91 GLY A N 1
ATOM 700 C CA . GLY A 1 91 ? 4.111 7.680 -19.638 1.00 88.38 91 GLY A CA 1
ATOM 701 C C . GLY A 1 91 ? 5.282 6.887 -20.229 1.00 88.38 91 GLY A C 1
ATOM 702 O O . GLY A 1 91 ? 5.189 6.370 -21.342 1.00 88.38 91 GLY A O 1
ATOM 703 N N . ALA A 1 92 ? 6.360 6.716 -19.456 1.00 88.44 92 ALA A N 1
ATOM 704 C CA . ALA A 1 92 ? 7.499 5.901 -19.872 1.00 88.44 92 ALA A CA 1
ATOM 705 C C . ALA A 1 92 ? 7.122 4.418 -20.039 1.00 88.44 92 ALA A C 1
ATOM 707 O O . ALA A 1 92 ? 7.583 3.785 -20.989 1.00 88.44 92 ALA A O 1
ATOM 708 N N . ALA A 1 93 ? 6.260 3.878 -19.168 1.00 91.50 93 ALA A N 1
ATOM 709 C CA . ALA A 1 93 ? 5.810 2.486 -19.235 1.00 91.50 93 ALA A CA 1
ATOM 710 C C . ALA A 1 93 ? 5.020 2.175 -20.518 1.00 91.50 93 ALA A C 1
ATOM 712 O O . ALA A 1 93 ? 5.112 1.064 -21.033 1.00 91.50 93 ALA A O 1
ATOM 713 N N . PHE A 1 94 ? 4.296 3.155 -21.071 1.00 91.69 94 PHE A N 1
ATOM 714 C CA . PHE A 1 94 ? 3.583 3.002 -22.344 1.00 91.69 94 PHE A CA 1
ATOM 715 C C . PHE A 1 94 ? 4.469 3.241 -23.574 1.00 91.69 94 PHE A C 1
ATOM 717 O O . PHE A 1 94 ? 4.338 2.533 -24.572 1.00 91.69 94 PHE A O 1
ATOM 724 N N . ILE A 1 95 ? 5.379 4.220 -23.520 1.00 90.88 95 ILE A N 1
ATOM 725 C CA . ILE A 1 95 ? 6.179 4.632 -24.685 1.00 90.88 95 ILE A CA 1
ATOM 726 C C . ILE A 1 95 ? 7.367 3.688 -24.937 1.00 90.88 95 ILE A C 1
ATOM 728 O O . ILE A 1 95 ? 7.660 3.366 -26.090 1.00 90.88 95 ILE A O 1
ATOM 732 N N . MET A 1 96 ? 8.049 3.211 -23.888 1.00 90.00 96 MET A N 1
ATOM 733 C CA . MET A 1 96 ? 9.256 2.377 -24.029 1.00 90.00 96 MET A CA 1
ATOM 734 C C . MET A 1 96 ? 9.026 1.058 -24.798 1.00 90.00 96 MET A C 1
ATOM 736 O O . MET A 1 96 ? 9.816 0.772 -25.703 1.00 90.00 96 MET A O 1
ATOM 740 N N . PRO A 1 97 ? 7.941 0.292 -24.560 1.00 93.25 97 PRO A N 1
ATOM 741 C CA . PRO A 1 97 ? 7.639 -0.906 -25.347 1.00 93.25 97 PRO A CA 1
ATOM 742 C C . PRO A 1 97 ? 7.377 -0.603 -26.825 1.00 93.25 97 PRO A C 1
A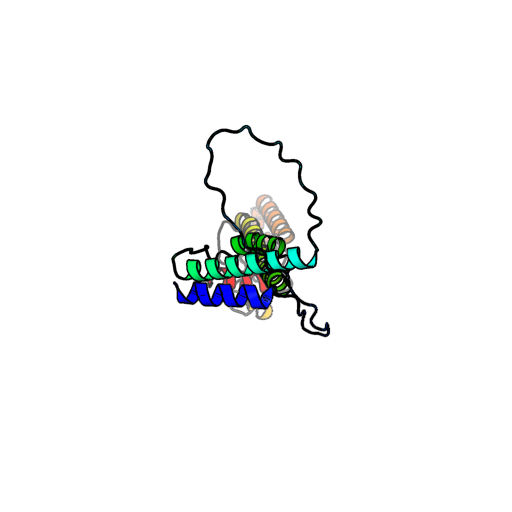TOM 744 O O . PRO A 1 97 ? 7.784 -1.370 -27.699 1.00 93.25 97 PRO A O 1
ATOM 747 N N . GLN A 1 98 ? 6.711 0.518 -27.124 1.00 91.62 98 GLN A N 1
ATOM 748 C CA . GLN A 1 98 ? 6.422 0.920 -28.502 1.00 91.62 98 GLN A CA 1
ATOM 749 C C . GLN A 1 98 ? 7.714 1.275 -29.243 1.00 91.62 98 GLN A C 1
ATOM 751 O O . GLN A 1 98 ? 7.940 0.795 -30.354 1.00 91.62 98 GLN A O 1
ATOM 756 N N . LEU A 1 99 ? 8.610 2.020 -28.590 1.00 87.50 99 LEU A N 1
ATOM 757 C CA . LEU A 1 99 ? 9.941 2.313 -29.121 1.00 87.50 99 LEU A CA 1
ATOM 758 C C . LEU A 1 99 ? 10.749 1.031 -29.348 1.00 87.50 99 LEU A C 1
ATOM 760 O O . LEU A 1 99 ? 11.293 0.834 -30.436 1.00 87.50 99 LEU A O 1
ATOM 764 N N . ALA A 1 100 ? 10.773 0.126 -28.367 1.00 90.44 100 ALA A N 1
ATOM 765 C CA . ALA A 1 100 ? 11.469 -1.151 -28.480 1.00 90.44 100 ALA A CA 1
ATOM 766 C C . ALA A 1 100 ? 10.934 -1.992 -29.652 1.00 90.44 100 ALA A C 1
ATOM 768 O O . ALA A 1 100 ? 11.729 -2.516 -30.433 1.00 90.44 100 ALA A O 1
ATOM 769 N N . ARG A 1 101 ? 9.607 -2.042 -29.843 1.00 93.25 101 ARG A N 1
ATOM 770 C CA . ARG A 1 101 ? 8.969 -2.726 -30.978 1.00 93.25 101 ARG A CA 1
ATOM 771 C C . ARG A 1 101 ? 9.389 -2.122 -32.317 1.00 93.25 101 ARG A C 1
ATOM 773 O O . ARG A 1 101 ? 9.767 -2.869 -33.215 1.00 93.25 101 ARG A O 1
ATOM 780 N N . THR A 1 102 ? 9.368 -0.795 -32.456 1.00 88.94 102 THR A N 1
ATOM 781 C CA . THR A 1 102 ? 9.783 -0.133 -33.710 1.00 88.94 102 THR A CA 1
ATOM 782 C C . THR A 1 102 ? 11.269 -0.305 -34.025 1.00 88.94 102 THR A C 1
ATOM 784 O O . THR A 1 102 ? 11.651 -0.318 -35.191 1.00 88.94 102 THR A O 1
ATOM 787 N N . ALA A 1 103 ? 12.105 -0.485 -33.000 1.00 84.94 103 ALA A N 1
ATOM 788 C CA . ALA A 1 103 ? 13.545 -0.674 -33.144 1.00 84.94 103 ALA A CA 1
ATOM 789 C C . ALA A 1 103 ? 13.962 -2.147 -33.330 1.00 84.94 103 ALA 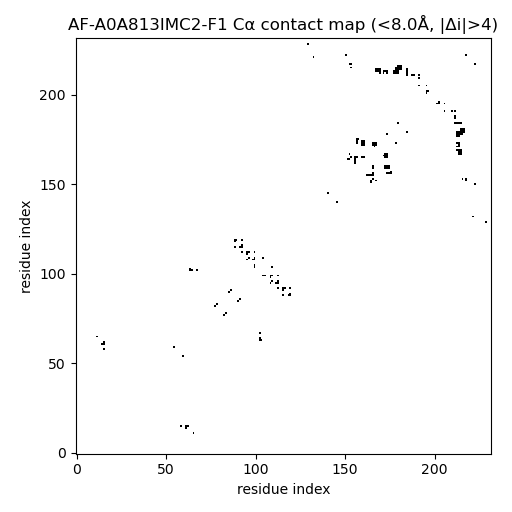A C 1
ATOM 791 O O . ALA A 1 103 ? 15.156 -2.426 -33.443 1.00 84.94 103 ALA A O 1
ATOM 792 N N . GLY A 1 104 ? 13.014 -3.092 -33.342 1.00 87.94 104 GLY A N 1
ATOM 793 C CA . GLY A 1 104 ? 13.311 -4.522 -33.460 1.00 87.94 104 GLY A CA 1
ATOM 794 C C . GLY A 1 104 ? 13.911 -5.138 -32.192 1.00 87.94 104 GLY A C 1
ATOM 795 O O . GLY A 1 104 ? 14.731 -6.044 -32.286 1.00 87.94 104 GLY A O 1
ATOM 796 N N . TRP A 1 105 ? 13.518 -4.643 -31.014 1.00 90.75 105 TRP A N 1
ATOM 797 C CA . TRP A 1 105 ? 13.898 -5.170 -29.696 1.00 90.75 105 TRP A CA 1
ATOM 798 C C . TRP A 1 105 ? 15.412 -5.272 -29.436 1.00 90.75 105 TRP A C 1
ATOM 800 O O . TRP A 1 105 ? 15.903 -6.333 -29.044 1.00 90.75 105 TRP A O 1
ATOM 810 N N . PRO A 1 106 ? 16.190 -4.184 -29.588 1.00 91.06 106 PRO A N 1
ATOM 811 C CA . PRO A 1 106 ? 17.587 -4.214 -29.182 1.00 91.06 106 PRO A CA 1
ATOM 812 C C . PRO A 1 106 ? 17.673 -4.442 -27.665 1.00 91.06 106 PRO A C 1
ATOM 814 O O . PRO A 1 106 ? 16.912 -3.845 -26.897 1.00 91.06 106 PRO A O 1
ATOM 817 N N . GLY A 1 107 ? 18.622 -5.275 -27.222 1.00 89.94 107 GLY A N 1
ATOM 818 C CA . GLY A 1 107 ? 18.725 -5.704 -25.818 1.00 89.94 107 GLY A CA 1
ATOM 819 C C . GLY A 1 107 ? 18.763 -4.550 -24.806 1.00 89.94 107 GLY A C 1
ATOM 820 O O . GLY A 1 107 ? 18.173 -4.648 -23.734 1.00 89.94 107 GLY A O 1
ATOM 821 N N . MET A 1 108 ? 19.353 -3.407 -25.176 1.00 84.44 108 MET A N 1
ATOM 822 C CA . MET A 1 108 ? 19.372 -2.203 -24.337 1.00 84.44 108 MET A CA 1
ATOM 823 C C . MET A 1 108 ? 17.976 -1.586 -24.121 1.00 84.44 108 MET A C 1
ATOM 825 O O . MET A 1 108 ? 17.642 -1.223 -22.995 1.00 84.44 108 MET A O 1
ATOM 829 N N . LEU A 1 109 ? 17.137 -1.489 -25.165 1.00 85.62 109 LEU A N 1
ATOM 830 C CA . LEU A 1 109 ? 15.764 -0.973 -25.026 1.00 85.62 109 LEU A CA 1
ATOM 831 C C . LEU A 1 109 ? 14.862 -1.968 -24.296 1.00 85.62 109 LEU A C 1
ATOM 833 O O . LEU A 1 109 ? 13.974 -1.555 -23.551 1.00 85.62 109 LEU A O 1
ATOM 837 N N . MET A 1 110 ? 15.109 -3.268 -24.468 1.00 94.56 110 MET A N 1
ATOM 838 C CA . MET A 1 110 ? 14.406 -4.308 -23.721 1.00 94.56 110 MET A CA 1
ATOM 839 C C . MET A 1 110 ? 14.704 -4.199 -22.218 1.00 94.56 110 MET A C 1
ATOM 841 O O . MET A 1 110 ? 13.772 -4.188 -21.417 1.00 94.56 110 MET A O 1
ATOM 845 N N . ALA A 1 111 ? 15.973 -4.013 -21.836 1.00 92.94 111 ALA A N 1
ATOM 846 C CA . ALA A 1 111 ? 16.369 -3.806 -20.442 1.00 92.94 111 ALA A CA 1
ATOM 847 C C . ALA A 1 111 ? 15.744 -2.537 -19.832 1.00 92.94 111 ALA A C 1
ATOM 849 O O . ALA A 1 111 ? 15.262 -2.567 -18.699 1.00 92.94 111 ALA A O 1
ATOM 850 N N . LEU A 1 112 ? 15.699 -1.430 -20.586 1.00 89.69 112 LEU A N 1
ATOM 851 C CA . LEU A 1 112 ? 15.039 -0.192 -20.149 1.00 89.69 112 LEU A CA 1
ATOM 852 C C . LEU A 1 112 ? 13.531 -0.381 -19.964 1.00 89.69 112 LEU A C 1
ATOM 854 O O . LEU A 1 112 ? 12.988 0.018 -18.938 1.00 89.69 112 LEU A O 1
ATOM 858 N N . THR A 1 113 ? 12.876 -1.044 -20.917 1.00 94.44 113 THR A N 1
ATOM 859 C CA . THR A 1 113 ? 11.441 -1.354 -20.853 1.00 94.44 113 THR A CA 1
ATOM 860 C C . THR A 1 113 ? 11.121 -2.215 -19.633 1.00 94.44 113 THR A C 1
ATOM 862 O O . THR A 1 113 ? 10.214 -1.895 -18.867 1.00 94.44 113 THR A O 1
ATOM 865 N N . PHE A 1 114 ? 11.912 -3.267 -19.401 1.00 96.06 114 PHE A N 1
ATOM 866 C CA . PHE A 1 114 ? 11.769 -4.131 -18.233 1.00 96.06 114 PHE A CA 1
ATOM 867 C C . PHE A 1 114 ? 11.934 -3.352 -16.923 1.00 96.06 114 PHE A C 1
ATOM 869 O O . PHE A 1 114 ? 11.089 -3.448 -16.036 1.00 96.06 114 PHE A O 1
ATOM 876 N N . ARG A 1 115 ? 12.970 -2.511 -16.817 1.00 94.00 115 ARG A N 1
ATOM 877 C CA . ARG A 1 115 ? 13.199 -1.667 -15.636 1.00 94.00 115 ARG A CA 1
ATOM 878 C C . ARG A 1 115 ? 12.008 -0.747 -15.347 1.00 94.00 115 ARG A C 1
ATOM 880 O O . ARG A 1 115 ? 11.617 -0.606 -14.190 1.00 94.00 115 ARG A O 1
ATOM 887 N N . THR A 1 116 ? 11.413 -0.141 -16.373 1.00 92.88 116 THR A N 1
ATOM 888 C CA . THR A 1 116 ? 10.220 0.700 -16.208 1.00 92.88 116 THR A CA 1
ATOM 889 C C . THR A 1 116 ? 9.009 -0.109 -15.733 1.00 92.88 116 THR A C 1
ATOM 891 O O . THR A 1 116 ? 8.276 0.365 -14.864 1.00 92.88 116 THR A O 1
ATOM 894 N N . TYR A 1 117 ? 8.832 -1.343 -16.218 1.00 95.25 117 TYR A N 1
ATOM 895 C CA . TYR A 1 117 ? 7.774 -2.237 -15.736 1.00 95.25 117 TYR A CA 1
ATOM 896 C C . TYR A 1 117 ? 7.972 -2.700 -14.287 1.00 95.25 117 TYR A C 1
ATOM 898 O O . TYR A 1 117 ? 7.002 -2.824 -13.539 1.00 95.25 117 TYR A O 1
ATOM 906 N N . VAL A 1 118 ? 9.212 -2.904 -13.844 1.00 94.44 118 VAL A N 1
ATOM 907 C CA . VAL A 1 118 ? 9.486 -3.198 -12.429 1.00 94.44 118 VAL A CA 1
ATOM 908 C C . VAL A 1 118 ? 9.076 -2.013 -11.555 1.00 94.44 118 VAL A C 1
ATOM 910 O O . VAL A 1 118 ? 8.365 -2.189 -10.568 1.00 94.44 118 VAL A O 1
ATOM 913 N N . PHE A 1 119 ? 9.444 -0.790 -11.942 1.00 90.12 119 PHE A N 1
ATOM 914 C CA . PHE A 1 119 ? 9.094 0.397 -11.163 1.00 90.12 119 PHE A CA 1
ATOM 915 C C . PHE A 1 119 ? 7.589 0.672 -11.106 1.00 90.12 119 PHE A C 1
ATOM 917 O O . PHE A 1 119 ? 7.091 1.014 -10.035 1.00 90.12 119 PHE A O 1
ATOM 924 N N . ILE A 1 120 ? 6.850 0.515 -12.212 1.00 92.19 120 ILE A N 1
ATOM 925 C CA . ILE A 1 120 ? 5.391 0.710 -12.183 1.00 92.19 120 ILE A CA 1
ATOM 926 C C . ILE A 1 120 ? 4.705 -0.367 -11.330 1.00 92.19 120 ILE A C 1
ATOM 928 O O . ILE A 1 120 ? 3.779 -0.056 -10.591 1.00 92.19 120 ILE A O 1
ATOM 932 N N . THR A 1 121 ? 5.207 -1.606 -11.356 1.00 90.81 121 THR A N 1
ATOM 933 C CA . THR A 1 121 ? 4.691 -2.696 -10.514 1.00 90.81 121 THR A CA 1
ATOM 934 C C . THR A 1 121 ? 4.893 -2.387 -9.033 1.00 90.81 121 THR A C 1
ATOM 936 O O . THR A 1 121 ? 3.946 -2.476 -8.258 1.00 90.81 121 THR A O 1
ATOM 939 N N . ILE A 1 122 ? 6.094 -1.949 -8.639 1.00 91.00 122 ILE A N 1
ATOM 940 C CA . ILE A 1 122 ? 6.373 -1.530 -7.256 1.00 91.00 122 ILE A CA 1
ATOM 941 C C . ILE A 1 122 ? 5.451 -0.378 -6.850 1.00 91.00 122 ILE A C 1
ATOM 943 O O . ILE A 1 122 ? 4.882 -0.396 -5.763 1.00 91.00 122 ILE A O 1
ATOM 947 N N . ASN A 1 123 ? 5.261 0.606 -7.729 1.00 89.62 123 ASN A N 1
ATOM 948 C CA . ASN A 1 123 ? 4.385 1.736 -7.453 1.00 89.62 123 ASN A CA 1
ATOM 949 C C . ASN A 1 123 ? 2.922 1.305 -7.234 1.00 89.62 123 ASN A C 1
ATOM 951 O O . ASN A 1 123 ? 2.310 1.759 -6.271 1.00 89.62 123 ASN A O 1
ATOM 955 N N . TYR A 1 124 ? 2.398 0.382 -8.047 1.00 89.50 124 TYR A N 1
ATOM 956 C CA . TYR A 1 124 ? 1.062 -0.187 -7.844 1.00 89.50 124 TYR A CA 1
ATOM 957 C C . TYR A 1 124 ? 0.940 -0.963 -6.533 1.00 89.50 124 TYR A C 1
ATOM 959 O O . TYR A 1 124 ? -0.082 -0.850 -5.865 1.00 89.50 124 TYR A O 1
ATOM 967 N N . VAL A 1 125 ? 1.968 -1.718 -6.137 1.00 89.44 125 VAL A N 1
ATOM 968 C CA . VAL A 1 125 ? 1.968 -2.428 -4.848 1.00 89.44 125 VAL A CA 1
ATOM 969 C C . VAL A 1 125 ? 1.933 -1.435 -3.688 1.00 89.44 125 VAL A C 1
ATOM 971 O O . VAL A 1 125 ? 1.129 -1.598 -2.773 1.00 89.44 125 VAL A O 1
ATOM 974 N N . VAL A 1 126 ? 2.747 -0.378 -3.734 1.00 87.44 126 VAL A N 1
ATOM 975 C CA . VAL A 1 126 ? 2.767 0.665 -2.695 1.00 87.44 126 VAL A CA 1
ATOM 976 C C . VAL A 1 126 ? 1.426 1.398 -2.625 1.00 87.44 126 VAL A C 1
ATOM 978 O O . VAL A 1 126 ? 0.838 1.474 -1.550 1.00 87.44 126 VAL A O 1
ATOM 981 N N . GLN A 1 127 ? 0.901 1.876 -3.757 1.00 87.00 127 GLN A N 1
ATOM 982 C CA . GLN A 1 127 ? -0.406 2.545 -3.809 1.00 87.00 127 GLN A CA 1
ATOM 983 C C . GLN A 1 127 ? -1.540 1.619 -3.357 1.00 87.00 127 GLN A C 1
ATOM 985 O O . GLN A 1 127 ? -2.400 2.038 -2.590 1.00 87.00 127 GLN A O 1
ATOM 990 N N . GLY A 1 128 ? -1.519 0.353 -3.777 1.00 86.25 128 GLY A N 1
ATOM 991 C CA . GLY A 1 128 ? -2.485 -0.655 -3.347 1.00 86.25 128 GLY A CA 1
ATOM 992 C C . GLY A 1 128 ? -2.416 -0.925 -1.846 1.00 86.25 128 GLY A C 1
ATOM 993 O O . GLY A 1 128 ? -3.451 -1.051 -1.203 1.00 86.25 128 GLY A O 1
ATOM 994 N N . THR A 1 129 ? -1.213 -0.942 -1.269 1.00 83.00 129 THR A N 1
ATOM 995 C CA . THR A 1 129 ? -1.020 -1.115 0.177 1.00 83.00 129 THR A CA 1
ATOM 996 C C . THR A 1 129 ? -1.558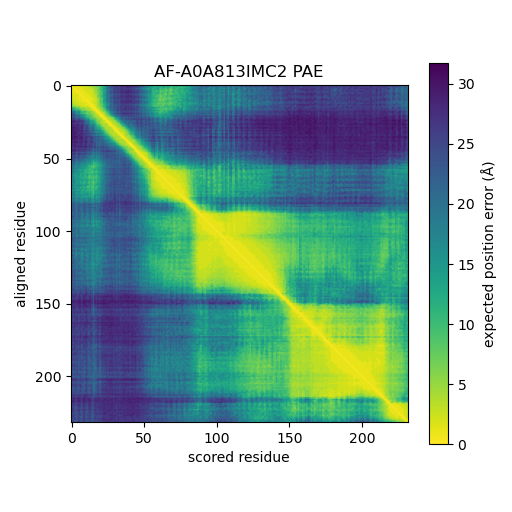 0.093 0.941 1.00 83.00 129 THR A C 1
ATOM 998 O O . THR A 1 129 ? -2.271 -0.080 1.921 1.00 83.00 129 THR A O 1
ATOM 1001 N N . VAL A 1 130 ? -1.288 1.312 0.466 1.00 84.06 130 VAL A N 1
ATOM 1002 C CA . VAL A 1 130 ? -1.841 2.547 1.046 1.00 84.06 130 VAL A CA 1
ATOM 1003 C C . VAL A 1 130 ? -3.370 2.540 0.998 1.00 84.06 130 VAL A C 1
ATOM 1005 O O . VAL A 1 130 ? -4.008 2.739 2.026 1.00 84.06 130 VAL A O 1
ATOM 1008 N N . LEU A 1 131 ? -3.968 2.239 -0.159 1.00 84.44 131 LEU A N 1
ATOM 1009 C CA . LEU A 1 131 ? -5.426 2.157 -0.305 1.00 84.44 131 LEU A CA 1
ATOM 1010 C C . LEU A 1 131 ? -6.041 1.059 0.568 1.00 84.44 131 LEU A C 1
ATOM 1012 O O . LEU A 1 131 ? -7.104 1.259 1.148 1.00 84.44 131 LEU A O 1
ATOM 1016 N N . TYR A 1 132 ? -5.371 -0.087 0.694 1.00 83.06 132 TYR A N 1
ATOM 1017 C CA . TYR A 1 132 ? -5.806 -1.165 1.578 1.00 83.06 132 TYR A CA 1
ATOM 1018 C C . TYR A 1 132 ? -5.813 -0.733 3.050 1.00 83.06 132 TYR A C 1
ATOM 1020 O O . TYR A 1 132 ? -6.744 -1.063 3.781 1.00 83.06 132 TYR A O 1
ATOM 1028 N N . MET A 1 133 ? -4.810 0.034 3.481 1.00 79.50 133 MET A N 1
ATOM 1029 C CA . MET A 1 133 ? -4.739 0.537 4.854 1.00 79.50 133 MET A CA 1
ATOM 1030 C C . MET A 1 133 ? -5.794 1.616 5.106 1.00 79.50 133 MET A C 1
ATOM 1032 O O . MET A 1 133 ? -6.485 1.527 6.113 1.00 79.50 133 MET A O 1
ATOM 1036 N N . ILE A 1 134 ? -6.021 2.530 4.156 1.00 84.00 134 ILE A N 1
ATOM 1037 C CA . ILE A 1 134 ? -7.125 3.504 4.228 1.00 84.00 134 ILE A CA 1
ATOM 1038 C C . ILE A 1 134 ? -8.475 2.785 4.326 1.00 84.00 134 ILE A C 1
ATOM 1040 O O . ILE A 1 134 ? -9.287 3.129 5.173 1.00 84.00 134 ILE A O 1
ATOM 1044 N N . SER A 1 135 ? -8.709 1.750 3.514 1.00 84.25 135 SER A N 1
ATOM 1045 C CA . SER A 1 135 ? -9.956 0.976 3.569 1.00 84.25 135 SER A CA 1
ATOM 1046 C C . SER A 1 135 ? -10.148 0.276 4.918 1.00 84.25 135 SER A C 1
ATOM 1048 O O . SER A 1 135 ? -11.268 0.197 5.424 1.00 84.25 135 SER A O 1
ATOM 1050 N N . LYS A 1 136 ? -9.061 -0.210 5.531 1.00 77.88 136 LYS A N 1
ATOM 1051 C CA . LYS A 1 136 ? -9.113 -0.757 6.889 1.00 77.88 136 LYS A CA 1
ATOM 1052 C C . LYS A 1 136 ? -9.390 0.308 7.940 1.00 77.88 136 LYS A C 1
ATOM 1054 O O . LYS A 1 136 ? -10.174 0.046 8.848 1.00 77.88 136 LYS A O 1
ATOM 1059 N N . GLU A 1 137 ? -8.767 1.474 7.824 1.00 74.75 137 GLU A N 1
ATOM 1060 C CA . GLU A 1 137 ? -9.011 2.595 8.727 1.00 74.75 137 GLU A CA 1
ATOM 1061 C C . GLU A 1 137 ? -10.449 3.099 8.606 1.00 74.75 137 GLU A C 1
ATOM 1063 O O . GLU A 1 137 ? -11.090 3.265 9.632 1.00 74.75 137 GLU A O 1
ATOM 1068 N N . GLU A 1 138 ? -11.003 3.241 7.398 1.00 81.56 138 GLU A N 1
ATOM 1069 C CA . GLU A 1 138 ? -12.398 3.652 7.172 1.00 81.56 138 GLU A CA 1
ATOM 1070 C C . GLU A 1 138 ? -13.389 2.685 7.832 1.00 81.56 138 GLU A C 1
ATOM 1072 O O . GLU A 1 138 ? -14.324 3.114 8.507 1.00 81.56 138 GLU A O 1
ATOM 1077 N N . HIS A 1 139 ? -13.150 1.375 7.713 1.00 75.75 139 HIS A N 1
ATOM 1078 C CA . HIS A 1 139 ? -14.012 0.367 8.332 1.00 75.75 139 HIS A CA 1
ATOM 1079 C C . HIS A 1 139 ? -13.969 0.403 9.867 1.00 75.75 139 HIS A C 1
ATOM 1081 O O . HIS A 1 139 ? -14.940 0.049 10.530 1.00 75.75 139 HIS A O 1
ATOM 1087 N N . ILE A 1 140 ? -12.841 0.830 10.435 1.00 69.50 140 ILE A N 1
ATOM 1088 C CA . ILE A 1 140 ? -12.649 0.972 11.880 1.00 69.50 140 ILE A CA 1
ATOM 1089 C C . ILE A 1 140 ? -13.150 2.345 12.363 1.00 69.50 140 ILE A C 1
ATOM 1091 O O . ILE A 1 140 ? -13.674 2.453 13.469 1.00 69.50 140 ILE A O 1
ATOM 1095 N N . TRP A 1 141 ? -13.043 3.391 11.542 1.00 68.56 141 TRP A N 1
ATOM 1096 C CA . TRP A 1 141 ? -13.341 4.777 11.908 1.00 68.56 141 TRP A CA 1
ATOM 1097 C C . TRP A 1 141 ? -14.790 4.975 12.351 1.00 68.56 141 TRP A C 1
ATOM 1099 O O . TRP A 1 141 ? -15.041 5.679 13.332 1.00 68.56 141 TRP A O 1
ATOM 1109 N N . ASP A 1 142 ? -15.730 4.317 11.668 1.00 71.56 142 ASP A N 1
ATOM 1110 C CA . ASP A 1 142 ? -17.161 4.387 11.986 1.00 71.56 142 ASP A CA 1
ATOM 1111 C C . ASP A 1 142 ? -17.462 3.852 13.400 1.00 71.56 142 ASP A C 1
ATOM 1113 O O . ASP A 1 142 ? -18.307 4.373 14.125 1.00 71.56 142 ASP A O 1
ATOM 1117 N N . LEU A 1 143 ? -16.683 2.868 13.858 1.00 64.56 143 LEU A N 1
ATOM 1118 C CA . LEU A 1 143 ? -16.850 2.235 15.169 1.00 64.56 143 LEU A CA 1
ATOM 1119 C C . LEU A 1 143 ? -16.226 3.031 16.320 1.00 64.56 143 LEU A C 1
ATOM 1121 O O . LEU A 1 143 ? -16.672 2.901 17.459 1.00 64.56 143 LEU A O 1
ATOM 1125 N N . PHE A 1 144 ? -15.225 3.869 16.041 1.00 59.50 144 PHE A N 1
ATOM 1126 C CA . PHE A 1 144 ? -14.533 4.681 17.053 1.00 59.50 144 PHE A CA 1
ATOM 1127 C C . PHE A 1 144 ? -14.991 6.146 17.096 1.00 59.50 144 PHE A C 1
ATOM 1129 O O . PHE A 1 144 ? -14.379 6.957 17.795 1.00 59.50 144 PHE A O 1
ATOM 1136 N N . ALA A 1 145 ? -16.060 6.501 16.371 1.00 61.28 145 ALA A N 1
ATOM 1137 C CA . ALA A 1 145 ? -16.646 7.846 16.348 1.00 61.28 145 ALA A CA 1
ATOM 1138 C C . ALA A 1 145 ? -15.614 8.977 16.108 1.00 61.28 145 ALA A C 1
ATOM 1140 O O . ALA A 1 145 ? -15.767 10.093 16.605 1.00 61.28 145 ALA A O 1
ATOM 1141 N N . GLY A 1 146 ? -14.536 8.690 15.366 1.00 55.59 146 GLY A N 1
ATOM 1142 C CA . GLY A 1 146 ? -13.483 9.657 15.033 1.00 55.59 146 GLY A CA 1
ATOM 1143 C C . GLY A 1 146 ? -12.534 10.070 16.169 1.00 55.59 146 GLY A C 1
ATOM 1144 O O . GLY A 1 146 ? -11.814 11.058 16.020 1.00 55.59 146 GLY A O 1
ATOM 1145 N N . GLN A 1 147 ? -12.486 9.353 17.298 1.00 54.06 147 GLN A N 1
ATOM 1146 C CA . GLN A 1 147 ? -11.506 9.620 18.361 1.00 54.06 147 GLN A CA 1
ATOM 1147 C C . GLN A 1 147 ? -10.148 8.968 18.038 1.00 54.06 147 GLN A C 1
ATOM 1149 O O . GLN A 1 147 ? -9.916 7.794 18.311 1.00 54.06 147 GLN A O 1
ATOM 1154 N N . MET A 1 148 ? -9.214 9.751 17.489 1.00 52.03 148 MET A N 1
ATOM 1155 C CA . MET A 1 148 ? -7.878 9.309 17.039 1.00 52.03 148 MET A CA 1
ATOM 1156 C C . MET A 1 148 ? -6.858 9.064 18.179 1.00 52.03 148 MET A C 1
ATOM 1158 O O . MET A 1 148 ? -5.650 9.132 17.965 1.00 52.03 148 MET A O 1
ATOM 1162 N N . TYR A 1 149 ? -7.312 8.789 19.408 1.00 49.16 149 TYR A N 1
ATOM 1163 C CA . TYR A 1 149 ? -6.461 8.679 20.608 1.00 49.16 149 TYR A CA 1
ATOM 1164 C C . TYR A 1 149 ? -5.581 7.409 20.670 1.00 49.16 149 TYR A C 1
ATOM 1166 O O . TYR A 1 149 ? -4.921 7.167 21.680 1.00 49.16 149 TYR A O 1
ATOM 1174 N N . LEU A 1 150 ? -5.518 6.599 19.606 1.00 54.94 150 LEU A N 1
ATOM 1175 C CA . LEU A 1 150 ? -4.852 5.290 19.624 1.00 54.94 150 LEU A CA 1
ATOM 1176 C C . LEU A 1 150 ? -3.321 5.312 19.492 1.00 54.94 150 LEU A C 1
ATOM 1178 O O . LEU A 1 150 ? -2.708 4.263 19.652 1.00 54.94 150 LEU A O 1
ATOM 1182 N N . CYS A 1 151 ? -2.679 6.461 19.270 1.00 55.47 151 CYS A N 1
ATOM 1183 C CA . CYS A 1 151 ? -1.234 6.495 19.012 1.00 55.47 151 CYS A CA 1
ATOM 1184 C C . CYS A 1 151 ? -0.353 5.991 20.167 1.00 55.47 151 CYS A C 1
ATOM 1186 O O . CYS A 1 151 ? 0.827 5.764 19.934 1.00 55.47 151 CYS A O 1
ATOM 1188 N N . ASP A 1 152 ? -0.862 5.817 21.389 1.00 63.84 152 ASP A N 1
ATOM 1189 C CA . ASP A 1 152 ? -0.096 5.218 22.497 1.00 63.84 152 ASP A CA 1
ATOM 1190 C C . ASP A 1 152 ? -0.774 3.979 23.100 1.00 63.84 152 ASP A C 1
ATOM 1192 O O . ASP A 1 152 ? -0.332 3.422 24.107 1.00 63.84 152 ASP A O 1
ATOM 1196 N N . PHE A 1 153 ? -1.851 3.515 22.464 1.00 66.50 153 PHE A N 1
ATOM 1197 C CA . PHE A 1 153 ? -2.656 2.425 22.977 1.00 66.50 153 PHE A CA 1
ATOM 1198 C C . PHE A 1 153 ? -1.977 1.076 22.716 1.00 66.50 153 PHE A C 1
ATOM 1200 O O . PHE A 1 153 ? -1.759 0.684 21.576 1.00 66.50 153 PHE A O 1
ATOM 1207 N N . GLY A 1 154 ? -1.615 0.353 23.778 1.00 68.38 154 GLY A N 1
ATOM 1208 C CA . GLY A 1 154 ? -0.933 -0.941 23.669 1.00 68.38 154 GLY A CA 1
ATOM 1209 C C . GLY A 1 154 ? 0.585 -0.866 23.462 1.00 68.38 154 GLY A C 1
ATOM 1210 O O . GLY A 1 154 ? 1.239 -1.910 23.474 1.00 68.38 154 GLY A O 1
ATOM 1211 N N . ALA A 1 155 ? 1.176 0.334 23.366 1.00 75.50 155 ALA A N 1
ATOM 1212 C CA . ALA A 1 155 ? 2.630 0.513 23.242 1.00 75.50 155 ALA A CA 1
ATOM 1213 C C . ALA A 1 155 ? 3.409 -0.129 24.408 1.00 75.50 155 ALA A C 1
ATOM 1215 O O . ALA A 1 155 ? 4.509 -0.649 24.225 1.00 75.50 155 ALA A O 1
ATOM 1216 N N . TYR A 1 156 ? 2.802 -0.141 25.597 1.00 78.94 156 TYR A N 1
ATOM 1217 C CA . TYR A 1 156 ? 3.386 -0.640 26.842 1.00 78.94 156 TYR A CA 1
ATOM 1218 C C . TYR A 1 156 ? 2.654 -1.876 27.383 1.00 78.94 156 TYR A C 1
ATOM 1220 O O . TYR A 1 156 ? 2.634 -2.108 28.589 1.00 78.94 156 TYR A O 1
ATOM 1228 N N . VAL A 1 157 ? 2.065 -2.706 26.510 1.00 82.62 157 VAL A N 1
ATOM 1229 C CA . VAL A 1 157 ? 1.290 -3.890 26.937 1.00 82.62 157 VAL A CA 1
ATOM 1230 C C . VAL A 1 157 ? 2.081 -4.865 27.811 1.00 82.62 157 VAL A C 1
ATOM 1232 O O . VAL A 1 157 ? 1.502 -5.536 28.660 1.00 82.62 157 VAL A O 1
ATOM 1235 N N . GLN A 1 158 ? 3.405 -4.916 27.642 1.00 84.50 158 GLN A N 1
ATOM 1236 C CA . GLN A 1 158 ? 4.285 -5.759 28.454 1.00 84.50 158 GLN A CA 1
ATOM 1237 C C . GLN A 1 158 ? 4.514 -5.207 29.868 1.00 84.50 158 GLN A C 1
ATOM 1239 O O . GLN A 1 158 ? 4.828 -5.973 30.773 1.00 84.50 158 GLN A O 1
ATOM 1244 N N . THR A 1 159 ? 4.363 -3.895 30.058 1.00 88.00 159 THR A N 1
ATOM 1245 C CA . THR A 1 159 ? 4.561 -3.199 31.337 1.00 88.00 159 THR A CA 1
ATOM 1246 C C . THR A 1 159 ? 3.252 -2.960 32.095 1.00 88.00 159 THR A C 1
ATOM 1248 O O . THR A 1 159 ? 3.280 -2.505 33.236 1.00 88.00 159 THR A O 1
ATOM 1251 N N . CYS A 1 160 ? 2.098 -3.275 31.503 1.00 85.50 160 CYS A N 1
ATOM 1252 C CA . CYS A 1 160 ? 0.812 -3.250 32.197 1.00 85.50 160 CYS A CA 1
ATOM 1253 C C . CYS A 1 160 ? 0.662 -4.471 33.124 1.00 85.50 160 CYS A C 1
ATOM 1255 O O . CYS A 1 160 ? 1.045 -5.576 32.738 1.00 85.50 160 CYS A O 1
ATOM 1257 N N . PRO A 1 161 ? 0.100 -4.309 34.341 1.00 89.12 161 PRO A N 1
ATOM 1258 C CA . PRO A 1 161 ? -0.821 -3.239 34.754 1.00 89.12 161 PRO A CA 1
ATOM 1259 C C . PRO A 1 161 ? -0.199 -2.014 35.452 1.00 89.12 161 PRO A C 1
ATOM 1261 O O . PRO A 1 161 ? -0.947 -1.085 35.771 1.00 89.12 161 PRO A O 1
ATOM 1264 N N . ASP A 1 162 ? 1.112 -2.009 35.703 1.00 91.81 162 ASP A N 1
ATOM 1265 C CA . ASP A 1 162 ? 1.782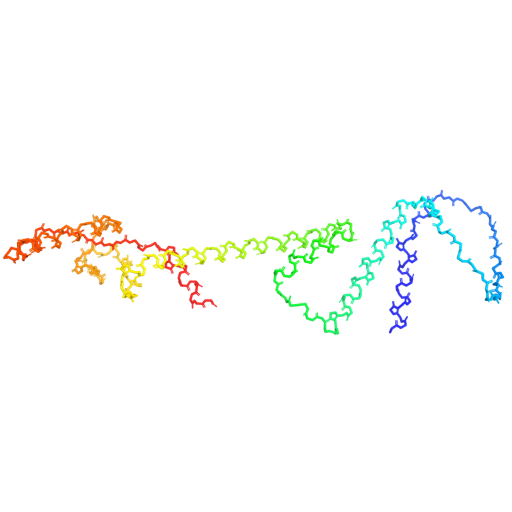 -0.985 36.525 1.00 91.81 162 ASP A CA 1
ATOM 1266 C C . ASP A 1 162 ? 2.362 0.188 35.711 1.00 91.81 162 ASP A C 1
ATOM 1268 O O . ASP A 1 162 ? 2.791 1.195 36.275 1.00 91.81 162 ASP A O 1
ATOM 1272 N N . GLY A 1 163 ? 2.375 0.074 34.381 1.00 85.44 163 GLY A N 1
ATOM 1273 C CA . GLY A 1 163 ? 2.875 1.104 33.473 1.00 85.44 163 GLY A CA 1
ATOM 1274 C C . GLY A 1 163 ? 1.955 2.327 33.305 1.00 85.44 163 GLY A C 1
ATOM 1275 O O . GLY A 1 163 ? 0.761 2.286 33.624 1.00 85.44 163 GLY A O 1
ATOM 1276 N N . PRO A 1 164 ? 2.488 3.438 32.761 1.00 82.94 164 PRO A N 1
ATOM 1277 C CA . PRO A 1 164 ? 1.668 4.563 32.316 1.00 82.94 164 PRO A CA 1
ATOM 1278 C C . PRO A 1 164 ? 0.767 4.146 31.138 1.00 82.94 164 PRO A C 1
ATOM 1280 O O . PRO A 1 164 ? 1.136 3.287 30.341 1.00 82.94 164 PRO A O 1
ATOM 1283 N N . ASN A 1 165 ? -0.410 4.770 31.008 1.00 81.25 165 ASN A N 1
ATOM 1284 C CA . ASN A 1 165 ? -1.355 4.554 29.896 1.00 81.25 165 ASN A CA 1
ATOM 1285 C C . ASN A 1 165 ? -1.870 3.103 29.738 1.00 81.25 165 ASN A C 1
ATOM 1287 O O . ASN A 1 165 ? -2.165 2.646 28.634 1.00 81.25 165 ASN A O 1
ATOM 1291 N N . CYS A 1 166 ? -2.036 2.376 30.848 1.00 83.50 166 CYS A N 1
ATOM 1292 C CA . CYS A 1 166 ? -2.597 1.017 30.859 1.00 83.50 166 CYS A CA 1
ATOM 1293 C C . CYS A 1 166 ? -4.136 0.955 30.874 1.00 83.50 166 CYS A C 1
ATOM 1295 O O . CYS A 1 166 ? -4.699 -0.104 31.150 1.00 83.50 166 CYS A O 1
ATOM 1297 N N . VAL A 1 167 ? -4.826 2.072 30.621 1.00 84.88 167 VAL A N 1
ATOM 1298 C CA . VAL A 1 167 ? -6.294 2.154 30.644 1.00 84.88 167 VAL A CA 1
ATOM 1299 C C . VAL A 1 167 ? -6.837 2.206 29.220 1.00 84.88 167 VAL A C 1
ATOM 1301 O O . VAL A 1 167 ? -6.424 3.038 28.417 1.00 84.88 167 VAL A O 1
ATOM 1304 N N . GLY A 1 168 ? -7.751 1.279 28.944 1.00 80.50 168 GLY A N 1
ATOM 1305 C CA . GLY A 1 168 ? -8.517 1.104 27.720 1.00 80.50 168 GLY A CA 1
ATOM 1306 C C . GLY A 1 168 ? -9.420 2.268 27.329 1.00 80.50 168 GLY A C 1
ATOM 1307 O O . GLY A 1 168 ? -9.827 3.032 28.205 1.00 80.50 168 GLY A O 1
ATOM 1308 N N . PRO A 1 169 ? -9.862 2.351 26.061 1.00 74.06 169 PRO A N 1
ATOM 1309 C CA . PRO A 1 169 ? -11.049 3.134 25.721 1.00 74.06 169 PRO A CA 1
ATOM 1310 C C . PRO A 1 169 ? -12.300 2.628 26.463 1.00 74.06 169 PRO A C 1
ATOM 1312 O O . PRO A 1 169 ? -13.213 3.412 26.707 1.00 74.06 169 PRO A O 1
ATOM 1315 N N . GLY A 1 170 ? -12.335 1.352 26.879 1.00 76.25 170 GLY A N 1
ATOM 1316 C CA . GLY A 1 170 ? -13.362 0.810 27.771 1.00 76.25 170 GLY A CA 1
ATOM 1317 C C . GLY A 1 170 ? -13.239 1.267 29.230 1.00 76.25 170 GLY A C 1
ATOM 1318 O O . GLY A 1 170 ? -14.077 0.911 30.053 1.00 76.25 170 GLY A O 1
ATOM 1319 N N . GLY A 1 171 ? -12.211 2.053 29.572 1.00 79.31 171 GLY A N 1
ATOM 1320 C CA . GLY A 1 171 ? -11.953 2.528 30.930 1.00 79.31 171 GLY A CA 1
ATOM 1321 C C . GLY A 1 171 ? -11.387 1.462 31.870 1.00 79.31 171 GLY A C 1
ATOM 1322 O O . GLY A 1 171 ? -11.131 1.760 33.038 1.00 79.31 171 GLY A O 1
ATOM 1323 N N . THR A 1 172 ? -11.150 0.235 31.395 1.00 84.81 172 THR A N 1
ATOM 1324 C CA . THR A 1 172 ? -10.579 -0.839 32.211 1.00 84.81 172 THR A CA 1
ATOM 1325 C C . THR A 1 172 ? -9.079 -0.977 31.964 1.00 84.81 172 THR A C 1
ATOM 1327 O O . THR A 1 172 ? -8.536 -0.565 30.937 1.00 84.81 172 THR A O 1
ATOM 1330 N N . ARG A 1 173 ? -8.357 -1.532 32.944 1.00 85.38 173 ARG A N 1
ATOM 1331 C CA . ARG A 1 173 ? -6.927 -1.803 32.775 1.00 85.38 173 ARG A CA 1
ATOM 1332 C C . ARG A 1 173 ? -6.735 -3.003 31.853 1.00 85.38 173 ARG A C 1
ATOM 1334 O O . ARG A 1 173 ? -7.183 -4.098 32.201 1.00 85.38 173 ARG A O 1
ATOM 1341 N N . TYR A 1 174 ? -6.043 -2.829 30.728 1.00 83.44 174 TYR A N 1
ATOM 1342 C CA . TYR A 1 174 ? -5.757 -3.950 29.836 1.00 83.44 174 TYR A CA 1
ATOM 1343 C C . TYR A 1 174 ? -4.576 -4.779 30.356 1.00 83.44 174 TYR A C 1
ATOM 1345 O O . TYR A 1 174 ? -3.601 -4.268 30.903 1.00 83.44 174 TYR A O 1
ATOM 1353 N N . THR A 1 175 ? -4.677 -6.095 30.185 1.00 84.81 175 THR A N 1
ATOM 1354 C CA . THR A 1 175 ? -3.586 -7.059 30.402 1.00 84.81 175 THR A CA 1
ATOM 1355 C C . THR A 1 175 ? -3.495 -7.943 29.159 1.00 84.81 175 THR A C 1
ATOM 1357 O O . THR A 1 175 ? -4.504 -8.072 28.462 1.00 84.81 175 THR A O 1
ATOM 1360 N N . PRO A 1 176 ? -2.350 -8.582 28.862 1.00 81.81 176 PRO A N 1
ATOM 1361 C CA . PRO A 1 176 ? -2.186 -9.379 27.642 1.00 81.81 176 PRO A CA 1
ATOM 1362 C C . PRO A 1 176 ? -3.270 -10.451 27.438 1.00 81.81 176 PRO A C 1
ATOM 1364 O O . PRO A 1 176 ? -3.668 -10.718 26.311 1.00 81.81 176 PRO A O 1
ATOM 1367 N N . GLY A 1 177 ? -3.791 -11.034 28.525 1.00 84.25 177 GLY A N 1
ATOM 1368 C CA . GLY A 1 177 ? -4.868 -12.032 28.478 1.00 84.25 177 GLY A CA 1
ATOM 1369 C C . GLY A 1 177 ? -6.290 -11.463 28.361 1.00 84.25 177 GLY A C 1
ATOM 1370 O O . GLY A 1 177 ? -7.236 -12.233 28.241 1.00 84.25 177 GLY A O 1
ATOM 1371 N N . ARG A 1 178 ? -6.463 -10.136 28.423 1.00 84.56 178 ARG A N 1
ATOM 1372 C CA . ARG A 1 178 ? -7.765 -9.437 28.379 1.00 84.56 178 ARG A CA 1
ATOM 1373 C C . ARG A 1 178 ? -7.962 -8.618 27.101 1.00 84.56 178 ARG A C 1
ATOM 1375 O O . ARG A 1 178 ? -8.854 -7.775 27.051 1.00 84.56 178 ARG A O 1
ATOM 1382 N N . ILE A 1 179 ? -7.127 -8.858 26.094 1.00 85.56 179 ILE A N 1
ATOM 1383 C CA . ILE A 1 179 ? -7.208 -8.214 24.788 1.00 85.56 179 ILE A CA 1
ATOM 1384 C C . ILE A 1 179 ? -7.994 -9.118 23.843 1.00 85.56 179 ILE A C 1
ATOM 1386 O O . ILE A 1 179 ? -7.610 -10.266 23.618 1.00 85.56 179 ILE A O 1
ATOM 1390 N N . TYR A 1 180 ? -9.084 -8.594 23.292 1.00 87.12 180 TYR A N 1
ATOM 1391 C CA . TYR A 1 180 ? -9.959 -9.323 22.378 1.00 87.12 180 TYR A CA 1
ATOM 1392 C C . TYR A 1 180 ? -10.009 -8.660 21.002 1.00 87.12 180 TYR A C 1
ATOM 1394 O O . TYR A 1 180 ? -9.766 -7.457 20.853 1.00 87.12 180 TYR A O 1
ATOM 1402 N N . ASP A 1 181 ? -10.351 -9.455 19.986 1.00 83.38 181 ASP A N 1
ATOM 1403 C CA . ASP A 1 181 ? -10.690 -8.932 18.668 1.00 83.38 181 ASP A CA 1
ATOM 1404 C C . ASP A 1 181 ? -11.952 -8.060 18.739 1.00 83.38 181 ASP A C 1
ATOM 1406 O O . ASP A 1 181 ? -12.769 -8.177 19.659 1.00 83.38 181 ASP A O 1
ATOM 1410 N N . PHE A 1 182 ? -12.121 -7.187 17.743 1.00 81.88 182 PHE A N 1
ATOM 1411 C CA . PHE A 1 182 ? -13.223 -6.229 17.718 1.00 81.88 182 PHE A CA 1
ATOM 1412 C C . PHE A 1 182 ? -14.597 -6.898 17.846 1.00 81.88 182 PHE A C 1
ATOM 1414 O O . PHE A 1 182 ? -15.449 -6.420 18.592 1.00 81.88 182 PHE A O 1
ATOM 1421 N N . SER A 1 183 ? -14.814 -8.015 17.144 1.00 82.69 183 SER A N 1
ATOM 1422 C CA . SER A 1 183 ? -16.109 -8.698 17.119 1.00 82.69 183 SER A CA 1
ATOM 1423 C C . SER A 1 183 ? -16.449 -9.272 18.493 1.00 82.69 183 SER A C 1
ATOM 1425 O O . SER A 1 183 ? -17.568 -9.098 18.985 1.00 82.69 183 SER A O 1
ATOM 1427 N N . THR A 1 184 ? -15.479 -9.917 19.142 1.00 89.12 184 THR A N 1
ATOM 1428 C CA . THR A 1 184 ? -15.646 -10.453 20.498 1.00 89.12 184 THR A CA 1
ATOM 1429 C C . THR A 1 184 ? -15.872 -9.337 21.514 1.00 89.12 184 THR A C 1
ATOM 1431 O O . THR A 1 184 ? -16.815 -9.412 22.305 1.00 89.12 184 THR A O 1
ATOM 1434 N N . TRP A 1 185 ? -15.053 -8.283 21.481 1.00 89.31 185 TRP A N 1
ATOM 1435 C CA . TRP A 1 185 ? -15.175 -7.140 22.388 1.00 89.31 185 TRP A CA 1
ATOM 1436 C C . TRP A 1 185 ? -16.519 -6.411 22.225 1.00 89.31 185 TRP A C 1
ATOM 1438 O O . TRP A 1 185 ? -17.213 -6.159 23.211 1.00 89.31 185 TRP A O 1
ATOM 1448 N N . SER A 1 186 ? -16.936 -6.141 20.985 1.00 89.06 186 SER A N 1
ATOM 1449 C CA . SER A 1 186 ? -18.212 -5.489 20.670 1.00 89.06 186 SER A CA 1
ATOM 1450 C C . SER A 1 186 ? -19.401 -6.308 21.174 1.00 89.06 186 SER A C 1
ATOM 1452 O O . SER A 1 186 ? -20.267 -5.781 21.873 1.00 89.06 186 SER A O 1
ATOM 1454 N N . THR A 1 187 ? -19.401 -7.620 20.917 1.00 92.94 187 THR A N 1
ATOM 1455 C CA . THR A 1 187 ? -20.463 -8.524 21.386 1.00 92.94 187 THR A CA 1
ATOM 1456 C C . THR A 1 187 ? -20.545 -8.542 22.913 1.00 92.94 187 THR A C 1
ATOM 1458 O O . THR A 1 187 ? -21.635 -8.468 23.478 1.00 92.94 187 THR A O 1
ATOM 1461 N N . ARG A 1 188 ? -19.398 -8.592 23.603 1.00 93.38 188 ARG A N 1
ATOM 1462 C CA . ARG A 1 188 ? -19.347 -8.567 25.073 1.00 93.38 188 ARG A CA 1
ATOM 1463 C C . ARG A 1 188 ? -19.895 -7.267 25.648 1.00 93.38 188 ARG A C 1
ATOM 1465 O O . ARG A 1 188 ? -20.726 -7.320 26.550 1.00 93.38 188 ARG A O 1
ATOM 1472 N N . ASN A 1 189 ? -19.493 -6.122 25.100 1.00 91.88 189 ASN A N 1
ATOM 1473 C CA . ASN A 1 189 ? -20.026 -4.826 25.517 1.00 91.88 189 ASN A CA 1
ATOM 1474 C C . ASN A 1 189 ? -21.519 -4.691 25.230 1.00 91.88 189 ASN A C 1
ATOM 1476 O O . ASN A 1 189 ? -22.261 -4.184 26.067 1.00 91.88 189 ASN A O 1
ATOM 1480 N N . PHE A 1 190 ? -21.981 -5.173 24.077 1.00 94.38 190 PHE A N 1
ATOM 1481 C CA . PHE A 1 190 ? -23.400 -5.180 23.744 1.00 94.38 190 PHE A CA 1
ATOM 1482 C C . PHE A 1 190 ? -24.214 -5.977 24.772 1.00 94.38 190 PHE A C 1
ATOM 1484 O O . PHE A 1 190 ? -25.211 -5.474 25.295 1.00 94.38 190 PHE A O 1
ATOM 1491 N N . VAL A 1 191 ? -23.768 -7.189 25.118 1.00 96.31 191 VAL A N 1
ATOM 1492 C CA . VAL A 1 191 ? -24.425 -8.024 26.135 1.00 96.31 191 VAL A CA 1
ATOM 1493 C C . VAL A 1 191 ? -24.394 -7.340 27.500 1.00 96.31 191 VAL A C 1
ATOM 1495 O O . VAL A 1 191 ? -25.439 -7.223 28.137 1.00 96.31 191 VAL A O 1
ATOM 1498 N N . LEU A 1 192 ? -23.236 -6.831 27.927 1.00 94.75 192 LEU A N 1
ATOM 1499 C CA . LEU A 1 192 ? -23.081 -6.123 29.198 1.00 94.75 192 LEU A CA 1
ATOM 1500 C C . LEU A 1 192 ? -24.051 -4.937 29.308 1.00 94.75 192 LEU A C 1
ATOM 1502 O O . LEU A 1 192 ? -24.782 -4.812 30.290 1.00 94.75 192 LEU A O 1
ATOM 1506 N N . ASN A 1 193 ? -24.120 -4.108 28.267 1.00 95.44 193 ASN A N 1
ATOM 1507 C CA . ASN A 1 193 ? -25.016 -2.956 28.215 1.00 95.44 193 ASN A CA 1
ATOM 1508 C C . ASN A 1 193 ? -26.491 -3.369 28.193 1.00 95.44 193 ASN A C 1
ATOM 1510 O O . ASN A 1 193 ? -27.310 -2.741 28.863 1.00 95.44 193 ASN A O 1
ATOM 1514 N N . THR A 1 194 ? -26.832 -4.454 27.496 1.00 97.44 194 THR A N 1
ATOM 1515 C CA . THR A 1 194 ? -28.198 -4.996 27.482 1.00 97.44 194 THR A CA 1
ATOM 1516 C C . THR A 1 194 ? -28.615 -5.474 28.875 1.00 97.44 194 THR A C 1
ATOM 1518 O O . THR A 1 194 ? -29.704 -5.145 29.340 1.00 97.44 194 THR A O 1
ATOM 1521 N N . VAL A 1 195 ? -27.743 -6.190 29.595 1.00 97.44 195 VAL A N 1
ATOM 1522 C CA . VAL A 1 195 ? -28.030 -6.658 30.964 1.00 97.44 195 VAL A CA 1
ATOM 1523 C C . VAL A 1 195 ? -28.179 -5.479 31.929 1.00 97.44 195 VAL A C 1
ATOM 1525 O O . VAL A 1 195 ? -29.108 -5.470 32.735 1.00 97.44 195 VAL A O 1
ATOM 1528 N N . LYS A 1 196 ? -27.339 -4.443 31.816 1.00 97.31 196 LYS A N 1
ATOM 1529 C CA . LYS A 1 196 ? -27.486 -3.209 32.609 1.00 97.31 196 LYS A CA 1
ATOM 1530 C C . LYS A 1 196 ? -28.814 -2.499 32.355 1.00 97.31 196 LYS A C 1
ATOM 1532 O O . LYS A 1 196 ? -29.428 -2.009 33.299 1.00 97.31 196 LYS A O 1
ATOM 1537 N N . GLN A 1 197 ? -29.268 -2.456 31.101 1.00 97.19 197 GLN A N 1
ATOM 1538 C CA . GLN A 1 197 ? -30.567 -1.874 30.750 1.00 97.19 197 GLN A CA 1
ATOM 1539 C C . GLN A 1 197 ? -31.737 -2.682 31.326 1.00 97.19 197 GLN A C 1
ATOM 1541 O O . GLN A 1 197 ? -32.730 -2.093 31.749 1.00 97.19 197 GLN A O 1
ATOM 1546 N N . LEU A 1 198 ? -31.616 -4.012 31.388 1.00 97.88 198 LEU A N 1
ATOM 1547 C CA . LEU A 1 198 ? -32.628 -4.886 31.991 1.00 97.88 198 LEU A CA 1
ATOM 1548 C C . LEU A 1 198 ? -32.667 -4.782 33.526 1.00 97.88 198 LEU A C 1
ATOM 1550 O O . LEU A 1 198 ? -33.747 -4.859 34.112 1.00 97.88 198 LEU A O 1
ATOM 1554 N N . PHE A 1 199 ? -31.517 -4.579 34.178 1.00 98.00 199 PHE A N 1
ATOM 1555 C CA . PHE A 1 199 ? -31.383 -4.549 35.640 1.00 98.00 199 PHE A CA 1
ATOM 1556 C C . PHE A 1 199 ? -30.699 -3.264 36.139 1.00 98.00 199 PHE A C 1
ATOM 1558 O O . PHE A 1 199 ? -29.592 -3.312 36.680 1.00 98.00 199 PHE A O 1
ATOM 1565 N N . PRO A 1 200 ? -31.358 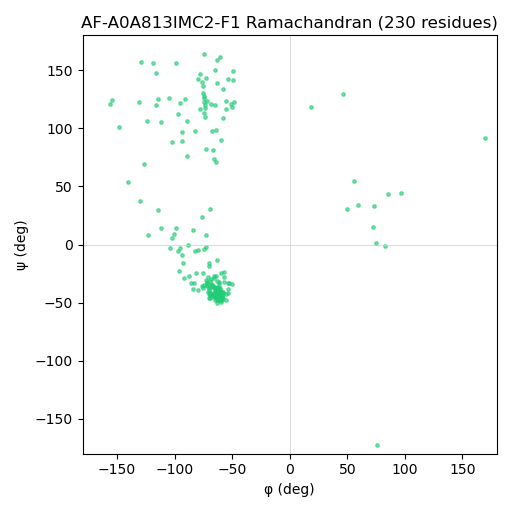-2.094 36.038 1.00 97.25 200 PRO A N 1
ATOM 1566 C CA . PRO A 1 200 ? -30.732 -0.813 36.371 1.00 97.25 200 PRO A CA 1
ATOM 1567 C C . PRO A 1 200 ? -30.345 -0.687 37.852 1.00 97.25 200 PRO A C 1
ATOM 1569 O O . PRO A 1 200 ? -29.398 0.021 38.180 1.00 97.25 200 PRO A O 1
ATOM 1572 N N . LYS A 1 201 ? -31.045 -1.388 38.758 1.00 98.25 201 LYS A N 1
ATOM 1573 C CA . LYS A 1 201 ? -30.733 -1.393 40.200 1.00 98.25 201 LYS A CA 1
ATOM 1574 C C . LYS A 1 201 ? -29.416 -2.105 40.518 1.00 98.25 201 LYS A C 1
ATOM 1576 O O . LYS A 1 201 ? -28.750 -1.729 41.475 1.00 98.25 201 LYS A O 1
ATOM 1581 N N . ASP A 1 202 ? -29.047 -3.093 39.705 1.00 98.00 202 ASP A N 1
ATOM 1582 C CA . ASP A 1 202 ? -27.856 -3.922 39.897 1.00 98.00 202 ASP A CA 1
ATOM 1583 C C . ASP A 1 202 ? -26.702 -3.515 38.970 1.00 98.00 202 ASP A C 1
ATOM 1585 O O . ASP A 1 202 ? -25.665 -4.173 38.963 1.00 98.00 202 ASP A O 1
ATOM 1589 N N . ALA A 1 203 ? -26.842 -2.425 38.205 1.00 96.25 203 ALA A N 1
ATOM 1590 C CA . ALA A 1 203 ? -25.855 -1.998 37.213 1.00 96.25 203 ALA A CA 1
ATOM 1591 C C . ALA A 1 203 ? -24.438 -1.862 37.799 1.00 96.25 203 ALA A C 1
ATOM 1593 O O . ALA A 1 203 ? -23.485 -2.346 37.196 1.00 96.25 203 ALA A O 1
ATOM 1594 N N . GLY A 1 204 ? -24.307 -1.301 39.008 1.00 95.19 204 GLY A N 1
ATOM 1595 C CA . GLY A 1 204 ? -23.011 -1.182 39.687 1.00 95.19 204 GLY A CA 1
ATOM 1596 C C . GLY A 1 204 ? -22.390 -2.533 40.062 1.00 95.19 204 GLY A C 1
ATOM 1597 O O . GLY A 1 204 ? -21.186 -2.716 39.925 1.00 95.19 204 GLY A O 1
ATOM 1598 N N . LYS A 1 205 ? -23.211 -3.511 40.464 1.00 96.75 205 LYS A N 1
ATOM 1599 C CA . LYS A 1 205 ? -22.751 -4.876 40.763 1.00 96.75 205 LYS A CA 1
ATOM 1600 C C . LYS A 1 205 ? -22.370 -5.630 39.487 1.00 96.75 205 LYS A C 1
ATOM 1602 O O . LYS A 1 205 ? -21.433 -6.421 39.494 1.00 96.75 205 LYS A O 1
ATOM 1607 N N . ILE A 1 206 ? -23.093 -5.386 38.393 1.00 95.88 206 ILE A N 1
ATOM 1608 C CA . ILE A 1 206 ? -22.784 -5.948 37.075 1.00 95.88 206 ILE A CA 1
ATOM 1609 C C . ILE A 1 206 ? -21.441 -5.411 36.578 1.00 95.88 206 ILE A C 1
ATOM 1611 O O . ILE A 1 206 ? -20.641 -6.202 36.100 1.00 95.88 206 ILE A O 1
ATOM 1615 N N . ASP A 1 207 ? -21.166 -4.115 36.742 1.00 92.56 207 ASP A N 1
ATOM 1616 C CA . ASP A 1 207 ? -19.873 -3.515 36.380 1.00 92.56 207 ASP A CA 1
ATOM 1617 C C . ASP A 1 207 ? -18.687 -4.105 37.151 1.00 92.56 207 ASP A C 1
ATOM 1619 O O . ASP A 1 207 ? -17.593 -4.240 36.609 1.00 92.56 207 ASP A O 1
ATOM 1623 N N . GLU A 1 208 ? -18.901 -4.491 38.407 1.00 93.62 208 GLU A N 1
ATOM 1624 C CA . GLU A 1 208 ? -17.866 -5.120 39.227 1.00 93.62 208 GLU A CA 1
ATOM 1625 C C . GLU A 1 208 ? -17.627 -6.593 38.850 1.00 93.62 208 GLU A C 1
ATOM 1627 O O . GLU A 1 208 ? -16.496 -7.076 38.896 1.00 93.62 208 GLU A O 1
ATOM 1632 N N . MET A 1 209 ? -18.685 -7.323 38.473 1.00 94.50 209 MET A N 1
ATOM 1633 C CA . MET A 1 209 ? -18.616 -8.766 38.204 1.00 94.50 209 MET A CA 1
ATOM 1634 C C . MET A 1 209 ? -18.345 -9.121 36.742 1.00 94.50 209 MET A C 1
ATOM 1636 O O . MET A 1 209 ? -17.808 -10.194 36.462 1.00 94.50 209 MET A O 1
ATOM 1640 N N . ALA A 1 210 ? -18.765 -8.272 35.809 1.00 92.31 210 ALA A N 1
ATOM 1641 C CA . ALA A 1 210 ? -18.699 -8.539 34.385 1.00 92.31 210 ALA A CA 1
ATOM 1642 C C . ALA A 1 210 ? -17.679 -7.609 33.736 1.00 92.31 210 ALA A C 1
ATOM 1644 O O . ALA A 1 210 ? -17.923 -6.430 33.504 1.00 92.31 210 ALA A O 1
ATOM 1645 N N . ASP A 1 211 ? -16.532 -8.184 33.405 1.00 89.19 211 ASP A N 1
ATOM 1646 C CA . ASP A 1 211 ? -15.483 -7.495 32.680 1.00 89.19 211 ASP A CA 1
ATOM 1647 C C . ASP A 1 211 ? -15.574 -7.823 31.177 1.00 89.19 211 ASP A C 1
ATOM 1649 O O . ASP A 1 211 ? -15.324 -8.969 30.779 1.00 89.19 211 ASP A O 1
ATOM 1653 N N . PRO A 1 212 ? -15.915 -6.853 30.311 1.00 90.25 212 PRO A N 1
ATOM 1654 C CA . PRO A 1 212 ? -15.955 -7.081 28.870 1.00 90.25 212 PRO A CA 1
ATOM 1655 C C . PRO A 1 212 ? -14.549 -7.266 28.268 1.00 90.25 212 PRO A C 1
ATOM 1657 O O . PRO A 1 212 ? -14.427 -7.812 27.166 1.00 90.25 212 PRO A O 1
ATOM 1660 N N . GLY A 1 213 ? -13.491 -6.895 29.000 1.00 89.31 213 GLY A N 1
ATOM 1661 C CA . GLY A 1 213 ? -12.125 -6.806 28.504 1.00 89.31 213 GLY A CA 1
ATOM 1662 C C . GLY A 1 213 ? -11.902 -5.568 27.640 1.00 89.31 213 GLY A C 1
ATOM 1663 O O . GLY A 1 213 ? -12.770 -4.706 27.508 1.00 89.31 213 GLY A O 1
ATOM 1664 N N . GLU A 1 214 ? -10.731 -5.494 27.014 1.00 86.94 214 GLU A N 1
ATOM 1665 C CA . GLU A 1 214 ? -10.355 -4.360 26.172 1.00 86.94 214 GLU A CA 1
ATOM 1666 C C . GLU A 1 214 ? -10.156 -4.774 24.719 1.00 86.94 214 GLU A C 1
ATOM 1668 O O . GLU A 1 214 ? -9.715 -5.885 24.405 1.00 86.94 214 GLU A O 1
ATOM 1673 N N . TYR A 1 215 ? -10.485 -3.851 23.821 1.00 82.44 215 TYR A N 1
ATOM 1674 C CA . TYR A 1 215 ? -10.169 -3.989 22.410 1.00 82.44 215 TYR A CA 1
ATOM 1675 C C . TYR A 1 215 ? -8.679 -3.739 22.209 1.00 82.44 215 TYR A C 1
ATOM 1677 O O . TYR A 1 215 ? -8.177 -2.696 22.616 1.00 82.44 215 TYR A O 1
ATOM 1685 N N . GLY A 1 216 ? -7.967 -4.651 21.550 1.00 70.38 216 GLY A N 1
ATOM 1686 C CA . GLY A 1 216 ? -6.558 -4.430 21.232 1.00 70.38 216 GLY A CA 1
ATOM 1687 C C . GLY A 1 216 ? -6.172 -5.106 19.932 1.00 70.38 216 GLY A C 1
ATOM 1688 O O . GLY A 1 216 ? -5.935 -6.307 19.867 1.00 70.38 216 GLY A O 1
ATOM 1689 N N . LEU A 1 217 ? -6.093 -4.300 18.882 1.00 59.16 217 LEU A N 1
ATOM 1690 C CA . LEU A 1 217 ? -5.603 -4.705 17.571 1.00 59.16 217 LEU A CA 1
ATOM 1691 C C . LEU A 1 217 ? -4.761 -3.567 16.989 1.00 59.16 217 LEU A C 1
ATOM 1693 O O . LEU A 1 217 ? -5.013 -3.104 15.883 1.00 59.16 217 LEU A O 1
ATOM 1697 N N . GLU A 1 218 ? -3.751 -3.097 17.728 1.00 59.00 218 GLU A N 1
ATOM 1698 C CA . GLU A 1 218 ? -2.708 -2.299 17.082 1.00 59.00 218 GLU A CA 1
ATOM 1699 C C . GLU A 1 218 ? -1.607 -3.238 16.576 1.00 59.00 218 GLU A C 1
ATOM 1701 O O . GLU A 1 218 ? -0.837 -3.832 17.330 1.00 59.00 218 GLU A O 1
ATOM 1706 N N . SER A 1 219 ? -1.564 -3.421 15.257 1.00 59.19 219 SER A N 1
ATOM 1707 C CA . SER A 1 219 ? -0.439 -4.065 14.589 1.00 59.19 219 SER A CA 1
ATOM 1708 C C . SER A 1 219 ? 0.726 -3.078 14.549 1.00 59.19 219 SER A C 1
ATOM 1710 O O . SER A 1 219 ? 0.581 -1.982 14.011 1.00 59.19 219 SER A O 1
ATOM 1712 N N . TYR A 1 220 ? 1.902 -3.480 15.041 1.00 61.62 220 TYR A N 1
ATOM 1713 C CA . TYR A 1 220 ? 3.141 -2.692 14.937 1.00 61.62 220 TYR A CA 1
ATOM 1714 C C . TYR A 1 220 ? 3.414 -2.214 13.497 1.00 61.62 220 TYR A C 1
ATOM 1716 O O . TYR A 1 220 ? 3.891 -1.103 13.274 1.00 61.62 220 TYR A O 1
ATOM 1724 N N . LEU A 1 221 ? 3.042 -3.031 12.503 1.00 62.47 221 LEU A N 1
ATOM 1725 C CA . LEU A 1 221 ? 3.155 -2.681 11.086 1.00 62.47 221 LEU A CA 1
ATOM 1726 C C . LEU A 1 221 ? 2.190 -1.566 10.674 1.00 62.47 221 LEU A C 1
ATOM 1728 O O . LEU A 1 221 ? 2.548 -0.761 9.822 1.00 62.47 221 LEU A O 1
ATOM 1732 N N . CYS A 1 222 ? 0.997 -1.500 11.271 1.00 64.06 222 CYS A N 1
ATOM 1733 C CA . CYS A 1 222 ? 0.052 -0.411 11.027 1.00 64.06 222 CYS A CA 1
ATOM 1734 C C . CYS A 1 222 ? 0.655 0.916 11.477 1.00 64.06 222 CYS A C 1
ATOM 1736 O O . CYS A 1 222 ? 0.721 1.850 10.690 1.00 64.06 222 CYS A O 1
ATOM 1738 N N . ARG A 1 223 ? 1.225 0.954 12.685 1.00 65.94 223 ARG A N 1
ATOM 1739 C CA . ARG A 1 223 ? 1.887 2.144 13.226 1.00 65.94 223 ARG A CA 1
ATOM 1740 C C . ARG A 1 223 ? 3.062 2.599 12.363 1.00 65.94 223 ARG A C 1
ATOM 1742 O O . ARG A 1 223 ? 3.155 3.772 12.011 1.00 65.94 223 ARG A O 1
ATOM 1749 N N . TRP A 1 224 ? 3.925 1.667 11.956 1.00 70.94 224 TRP A N 1
ATOM 1750 C CA . TRP A 1 224 ? 5.056 1.973 11.072 1.00 70.94 224 TRP A CA 1
ATOM 1751 C C . TRP A 1 224 ? 4.593 2.503 9.707 1.00 70.94 224 TRP A C 1
ATOM 1753 O O . TRP A 1 224 ? 5.186 3.432 9.155 1.00 70.94 224 TRP A O 1
ATOM 1763 N N . LEU A 1 225 ? 3.503 1.945 9.176 1.00 64.12 225 LEU A N 1
ATOM 1764 C CA . LEU A 1 225 ? 2.920 2.362 7.909 1.00 64.12 225 LEU A CA 1
ATOM 1765 C C . LEU A 1 225 ? 2.258 3.743 7.999 1.00 64.12 225 LEU A C 1
ATOM 1767 O O . LEU A 1 225 ? 2.544 4.574 7.142 1.00 64.12 225 LEU A O 1
ATOM 1771 N N . CYS A 1 226 ? 1.461 4.027 9.034 1.00 59.44 226 CYS A N 1
ATOM 1772 C CA . CYS A 1 226 ? 0.868 5.351 9.254 1.00 59.44 226 CYS A CA 1
ATOM 1773 C C . CYS A 1 226 ? 1.968 6.413 9.419 1.00 59.44 226 CYS A C 1
ATOM 1775 O O . CYS A 1 226 ? 1.926 7.449 8.759 1.00 59.44 226 CYS A O 1
ATOM 1777 N N . CYS A 1 227 ? 3.019 6.134 10.202 1.00 60.03 227 CYS A N 1
ATOM 1778 C CA . CYS A 1 227 ? 4.175 7.030 10.307 1.00 60.03 227 CYS A CA 1
ATOM 1779 C C . CYS A 1 227 ? 4.864 7.261 8.952 1.00 60.03 227 CYS A C 1
ATOM 1781 O O . CYS A 1 227 ? 5.240 8.387 8.646 1.00 60.03 227 CYS A O 1
ATOM 1783 N N . SER A 1 228 ? 5.001 6.226 8.120 1.00 67.44 228 SER A N 1
ATOM 1784 C CA . SER A 1 228 ? 5.609 6.360 6.787 1.00 67.44 228 SER A CA 1
ATOM 1785 C C . SER A 1 228 ? 4.747 7.166 5.813 1.00 67.44 228 SER A C 1
ATOM 1787 O O . SER A 1 228 ? 5.285 7.837 4.940 1.00 67.44 228 SER A O 1
ATOM 1789 N N . LEU A 1 229 ? 3.422 7.100 5.956 1.00 58.88 229 LEU A N 1
ATOM 1790 C CA . LEU A 1 229 ? 2.457 7.803 5.108 1.00 58.88 229 LEU A CA 1
ATOM 1791 C C . LEU A 1 229 ? 2.376 9.302 5.414 1.00 58.88 229 LEU A C 1
ATOM 1793 O O . LEU A 1 229 ? 2.197 10.091 4.496 1.00 58.88 229 LEU A O 1
ATOM 1797 N N . PHE A 1 230 ? 2.482 9.687 6.690 1.00 50.53 230 PHE A N 1
ATOM 1798 C CA . PHE A 1 230 ? 2.322 11.083 7.119 1.00 50.53 230 PHE A CA 1
ATOM 1799 C C . PHE A 1 230 ? 3.635 11.878 7.197 1.00 50.53 230 PHE A C 1
ATOM 1801 O O . PHE A 1 230 ? 3.591 13.103 7.286 1.00 50.53 230 PHE A O 1
ATOM 1808 N N . VAL A 1 231 ? 4.795 11.211 7.193 1.00 52.75 231 VAL A N 1
ATOM 1809 C CA . VAL A 1 231 ? 6.116 11.868 7.277 1.00 52.75 231 VAL A CA 1
ATOM 1810 C C . VAL A 1 231 ? 6.762 12.094 5.900 1.00 52.75 231 VAL A C 1
ATOM 1812 O O . VAL A 1 231 ? 7.617 12.973 5.779 1.00 52.75 231 VAL A O 1
ATOM 1815 N N . VAL A 1 232 ? 6.376 11.325 4.875 1.00 44.19 232 VAL A N 1
ATOM 1816 C CA . VAL A 1 232 ? 6.881 11.435 3.488 1.00 44.19 232 VAL A CA 1
ATOM 1817 C C . VAL A 1 232 ? 5.973 12.327 2.652 1.00 44.19 232 VAL A C 1
ATOM 1819 O O . VAL A 1 232 ? 6.525 13.168 1.906 1.00 44.19 232 VAL A O 1
#

Secondary structure (DSSP, 8-state):
-HHHHHHHHHHHHHHHS--TTSS-----------PPPPP-----PPP---------HHHHHHHHHHHHHHHHHHHHHHHTTT------HHHHHHHHHHHHHHTT--HHHHHHHHHHHHHHHHHHHHHHHHHHHHHHHHHHHTTTTT--GGGGTTTTTTTTTTSTT-B-TTSSBP-GGGEE-HHHHHHHHHHHHHHHHH-GGGHHHHHHH----EE----HHHHHHHHHHHH-

Mean predicted aligned error: 16.03 Å

Organism: Polarella glacialis (NCBI:txid89957)

Sequence (232 aa):
MAEALKTMDWLETKLCQPNANRGRSPRRTFGVEVQGPEGDPRDSSPGYSPVGVSMDPSTAQCRARLGATKLMGIMRWKEAHRIKVNKSLYGAAFIMPQLARTAGWPGMLMALTFRTYVFITINYVVQGTVLYMISKEEHIWDLFAGQMYLCDFGAYVQTCPDGPNCVGPGGTRYTPGRIYDFSTWSTRNFVLNTVKQLFPKDAGKIDEMADPGEYGLESYLCRWLCCSLFVV

Foldseek 3Di:
DVVVVVVLVVCLVVQLPDPPPPDDDDDDDDDDDDDDDDDDPDDDDDPCPPPPPVPDVSNVLSVLQSVLVVVVVVVVVVVVPDPPPPPDLVVCLVVLVVSCVSSVNDVVSVVVNVVSVVVVVVVCVLVVVVVVLVVVCVVVCVVVVNPPPCLCPCVVQVVPPVDPPQAAVVRDRAHPVQEDAPVQLVVLVVVLVVVCVVPVVCNVVSVVVRDSGHYDDDDPVSSVSVCVVVVD

Radius of gyration: 38.23 Å; Cα contacts (8 Å, |Δi|>4): 115; chains: 1; bounding box: 72×34×111 Å

Solvent-accessible surface area (backbone atoms only — not comparable to full-atom values): 14258 Å² total; per-residue (Å²): 110,72,66,61,52,54,55,46,56,54,47,54,58,64,71,60,48,70,81,73,80,79,80,71,82,93,79,81,85,81,89,79,85,82,82,80,81,84,86,78,99,80,79,82,85,74,81,82,70,80,75,81,71,82,70,55,69,72,58,57,53,40,53,41,52,50,50,44,50,52,49,51,51,51,49,56,53,36,59,77,66,77,61,77,69,69,90,47,68,67,58,50,52,62,48,37,54,54,53,20,59,73,53,69,54,46,68,70,44,46,54,52,32,50,53,40,50,52,52,53,50,52,48,51,53,52,54,50,50,51,53,53,50,51,55,52,48,56,69,49,37,74,78,52,76,73,67,81,77,59,88,61,58,66,76,50,48,86,49,30,78,82,38,83,76,31,59,35,99,76,70,43,74,40,39,81,91,36,51,31,56,66,69,59,27,50,52,37,45,51,52,53,54,49,52,31,70,76,37,66,90,46,33,71,59,46,61,74,74,53,78,56,58,24,73,58,84,78,51,71,65,54,55,55,47,54,53,55,65,76,72,108